Protein AF-A0A955ZD31-F1 (afdb_monomer)

Nearest PDB structures (foldseek):
  4nv2-assembly1_A  TM=5.580E-01  e=1.364E-03  Synechococcus sp. JA-2-3B'a(2-13)
  3a3t-assembly3_C  TM=6.272E-01  e=6.059E-03  Neisseria meningitidis serogroup B
  4oce-assembly1_A  TM=6.729E-01  e=1.060E-02  Proteus mirabilis HI4320
  4mcu-assembly2_B  TM=6.703E-01  e=2.133E-02  Klebsiella pneumoniae 342
  4od7-assembly2_B  TM=6.700E-01  e=3.731E-02  Proteus mirabilis HI4320

pLDDT: mean 84.42, std 13.58, range [46.53, 98.06]

Foldseek 3Di:
DDDDDPDDDDDDPDDPDDDQPQDADDPVVLVLLLVLLVLQLVLLVLLVVQVVDPHRDPDDCPAQSVVLCQFPCQQDVHHGNSVVLNVLSVLLNVLSPDTDPVSLVSLQVSLLVLQLLLLQSVLQCVLVVGDDPSSPSSSVSSNVSNVVSVVSVPVRDDDPVCVVVVVVSVVSSCCSNPVSNVVRVVPSDPPPDPVVVVVVVVVADPQAAEDEAEDFLQDPVRLVVVVVCVVVVVVCVPSYHYHYQQAHDPVQDLSLLLQLLLLLCVVVVQNVQLSVLSSPDHSVLSHNVSSLVSCVVSPHDSVSSVVSSPDVVSVVSHD

Radius of gyration: 31.6 Å; Cα contacts (8 Å, |Δi|>4): 362; chains: 1; bounding box: 57×74×101 Å

Secondary structure (DSSP, 8-state):
-------PPPPPPPPPPP-----PPPHHHHHHHHHHHHHHHHHHHHHHHHHHSSS-SSS-TTSHHHHHHTSGGGSGGGS-HHHHHHHHHHHHHHHHHS-SHHHHHHHHHHHHHHHHHHHHHHHHHHHTT---HHHHHHHHHHHHHHHHHHHHHHHHS-HHHHHHHHHHHHHHHHHHHHHHHHHHHH--------HHHHHHHHTSPTT-EEEEEEE-SS-HHHHHHHHHHHHHHHHTTT-EEEEEEE---TT-SSHHHHHHHHHHHHHTT-HHHHHHHHHHS-GGG-SHHHHHHHHHHTT--HHHHHHHHH-HHHHTT--

Solvent-accessible surface area (backbone atoms only — not comparable to full-atom values): 17650 Å² total; per-residue (Å²): 141,80,84,81,84,85,74,80,76,81,79,77,80,78,74,78,76,82,82,70,76,80,82,73,72,55,69,71,59,46,53,50,49,52,52,33,33,50,50,23,37,53,31,21,48,56,49,40,51,37,69,74,39,97,61,62,81,83,53,51,86,85,36,31,47,44,58,51,59,57,34,67,71,30,40,56,95,77,40,57,39,34,58,58,50,32,52,51,33,52,54,45,44,56,30,70,73,46,87,51,73,72,31,49,51,48,28,33,56,55,19,47,55,42,18,32,50,20,45,9,53,50,35,33,29,60,75,68,76,35,67,28,72,46,58,52,48,30,23,52,30,33,33,52,50,16,53,51,29,43,57,54,45,58,74,71,46,67,72,84,84,49,55,76,53,55,63,53,48,51,54,50,45,52,47,31,26,48,50,48,22,53,49,48,72,74,41,64,61,78,78,75,69,54,64,77,56,45,59,47,59,75,67,40,53,90,92,45,46,67,47,78,41,80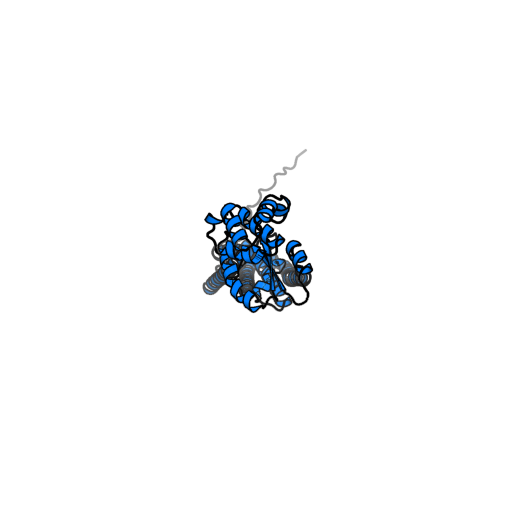,38,29,67,58,40,67,67,47,40,53,49,50,64,64,42,49,68,58,55,65,73,44,78,75,38,58,46,79,46,78,40,37,41,48,49,91,89,42,93,31,19,57,44,43,40,38,46,35,53,41,26,47,78,69,77,37,28,68,57,31,44,52,46,48,57,70,47,61,58,90,51,27,41,67,67,40,35,52,49,40,37,44,76,60,68,48,58,66,67,64,47,59,50,41,64,70,36,68,74,50,54,72,67,50,98

Mean predicted aligned error: 13.71 Å

Structure (mmCIF, N/CA/C/O backbone):
data_AF-A0A955ZD31-F1
#
_entry.id   AF-A0A955ZD31-F1
#
loop_
_atom_site.group_PDB
_atom_site.id
_atom_site.type_symbol
_atom_site.label_atom_id
_atom_site.label_alt_id
_atom_site.label_comp_id
_atom_site.label_asym_id
_atom_site.label_entity_id
_atom_site.label_seq_id
_atom_site.pdbx_PDB_ins_code
_atom_site.Cartn_x
_atom_site.Cartn_y
_atom_site.Cartn_z
_atom_site.occupancy
_atom_site.B_iso_or_equiv
_atom_site.auth_seq_id
_atom_site.auth_comp_id
_atom_site.auth_asym_id
_atom_site.auth_atom_id
_atom_site.pdbx_PDB_model_num
ATOM 1 N N . MET A 1 1 ? 4.273 58.863 -68.643 1.00 47.31 1 MET A N 1
ATOM 2 C CA . MET A 1 1 ? 3.691 57.943 -67.647 1.00 47.31 1 MET A CA 1
ATOM 3 C C . MET A 1 1 ? 3.673 56.558 -68.261 1.00 47.31 1 MET A C 1
ATOM 5 O O . MET A 1 1 ? 2.810 56.273 -69.075 1.00 47.31 1 MET A O 1
ATOM 9 N N . THR A 1 2 ? 4.668 55.746 -67.935 1.00 46.53 2 THR A N 1
ATOM 10 C CA . THR A 1 2 ? 4.707 54.314 -68.245 1.00 46.53 2 THR A CA 1
ATOM 11 C C . THR A 1 2 ? 4.890 53.627 -66.902 1.00 46.53 2 THR A C 1
ATOM 13 O O . THR A 1 2 ? 5.916 53.820 -66.253 1.00 46.53 2 THR A O 1
ATOM 16 N N . VAL A 1 3 ? 3.842 52.957 -66.434 1.00 52.66 3 VAL A N 1
ATOM 17 C CA . VAL A 1 3 ? 3.860 52.178 -65.191 1.00 52.66 3 VAL A CA 1
ATOM 18 C C . VAL A 1 3 ? 4.708 50.924 -65.449 1.00 52.66 3 VAL A C 1
ATOM 20 O O . VAL A 1 3 ? 4.462 50.273 -66.465 1.00 52.66 3 VAL A O 1
ATOM 23 N N . PRO A 1 4 ? 5.715 50.594 -64.618 1.00 57.59 4 PRO A N 1
ATOM 24 C CA . PRO A 1 4 ? 6.417 49.318 -64.716 1.00 57.59 4 PRO A CA 1
ATOM 25 C C . PRO A 1 4 ? 5.484 48.178 -64.292 1.00 57.59 4 PRO A C 1
ATOM 27 O O . PRO A 1 4 ? 4.758 48.301 -63.308 1.00 57.59 4 PRO A O 1
ATOM 30 N N . ASP A 1 5 ? 5.497 47.093 -65.058 1.00 61.94 5 ASP A N 1
ATOM 31 C CA . ASP A 1 5 ? 4.750 45.865 -64.791 1.00 61.94 5 ASP A CA 1
ATOM 32 C C . ASP A 1 5 ? 5.498 45.036 -63.732 1.00 61.94 5 ASP A C 1
ATOM 34 O O . ASP A 1 5 ? 6.503 44.393 -64.031 1.00 61.94 5 ASP A O 1
ATOM 38 N N . ASP A 1 6 ? 5.039 45.111 -62.480 1.00 59.38 6 ASP A N 1
ATOM 39 C CA . ASP A 1 6 ? 5.502 44.281 -61.361 1.00 59.38 6 ASP A CA 1
ATOM 40 C C . ASP A 1 6 ? 4.677 42.986 -61.292 1.00 59.38 6 ASP A C 1
ATOM 42 O O . ASP A 1 6 ? 3.891 42.761 -60.366 1.00 59.38 6 ASP A O 1
ATOM 46 N N . THR A 1 7 ? 4.840 42.104 -62.278 1.00 68.06 7 THR A N 1
ATOM 47 C CA . THR A 1 7 ? 4.363 40.723 -62.146 1.00 68.06 7 THR A CA 1
ATOM 48 C C . THR A 1 7 ? 5.447 39.869 -61.464 1.00 68.06 7 THR A C 1
ATOM 50 O O . THR A 1 7 ? 6.523 39.684 -62.037 1.00 68.06 7 THR A O 1
ATOM 53 N N . PRO A 1 8 ? 5.223 39.326 -60.247 1.00 63.31 8 PRO A N 1
ATOM 54 C CA . PRO A 1 8 ? 6.196 38.451 -59.600 1.00 63.31 8 PRO A CA 1
ATOM 55 C C . PRO A 1 8 ? 6.329 37.137 -60.379 1.00 63.31 8 PRO A C 1
ATOM 57 O O . PRO A 1 8 ? 5.333 36.529 -60.779 1.00 63.31 8 PRO A O 1
ATOM 60 N N . ALA A 1 9 ? 7.573 36.701 -60.587 1.00 67.00 9 ALA A N 1
ATOM 61 C CA . ALA A 1 9 ? 7.886 35.430 -61.230 1.00 67.00 9 ALA A CA 1
ATOM 62 C C . ALA A 1 9 ? 7.201 34.256 -60.494 1.00 67.00 9 ALA A C 1
ATOM 64 O O . ALA A 1 9 ? 7.102 34.284 -59.262 1.00 67.00 9 ALA A O 1
ATOM 65 N N . PRO A 1 10 ? 6.727 33.221 -61.214 1.00 61.38 10 PRO A N 1
ATOM 66 C CA . PRO A 1 10 ? 6.100 32.064 -60.587 1.00 61.38 10 PRO A CA 1
ATOM 67 C C . PRO A 1 10 ? 7.095 31.372 -59.649 1.00 61.38 10 PRO A C 1
ATOM 69 O O . PRO A 1 10 ? 8.235 31.111 -60.031 1.00 61.38 10 PRO A O 1
ATOM 72 N N . ALA A 1 11 ? 6.657 31.092 -58.419 1.00 64.12 11 ALA A N 1
ATOM 73 C CA . ALA A 1 11 ? 7.451 30.375 -57.430 1.00 64.12 11 ALA A CA 1
ATOM 74 C C . ALA A 1 11 ? 7.891 29.015 -57.995 1.00 64.12 11 ALA A C 1
ATOM 76 O O . ALA A 1 11 ? 7.058 28.233 -58.462 1.00 64.12 11 ALA A O 1
ATOM 77 N N . GLU A 1 12 ? 9.197 28.746 -57.960 1.00 61.88 12 GLU A N 1
ATOM 78 C CA . GLU A 1 12 ? 9.737 27.432 -58.302 1.00 61.88 12 GLU A CA 1
ATOM 79 C C . GLU A 1 12 ? 9.093 26.363 -57.401 1.00 61.88 12 GLU A C 1
ATOM 81 O O . GLU A 1 12 ? 8.896 26.607 -56.206 1.00 61.88 12 GLU A O 1
ATOM 86 N N . PRO A 1 13 ? 8.736 25.183 -57.939 1.00 60.41 13 PRO A N 1
ATOM 87 C CA . PRO A 1 13 ? 8.173 24.115 -57.127 1.00 60.41 13 PRO A CA 1
ATOM 88 C C . PRO A 1 13 ? 9.183 23.711 -56.047 1.00 60.41 13 PRO A C 1
ATOM 90 O O . PRO A 1 13 ? 10.312 23.337 -56.365 1.00 60.41 13 PRO A O 1
ATOM 93 N N . GLU A 1 14 ? 8.770 23.788 -54.775 1.00 62.91 14 GLU A N 1
ATOM 94 C CA . GLU A 1 14 ? 9.564 23.320 -53.635 1.00 62.91 14 GLU A CA 1
ATOM 95 C C . GLU A 1 14 ? 10.096 21.913 -53.931 1.00 62.91 14 GLU A C 1
ATOM 97 O O . GLU A 1 14 ? 9.329 20.969 -54.147 1.00 62.91 14 GLU A O 1
ATOM 102 N N . ALA A 1 15 ? 11.424 21.777 -53.960 1.00 61.34 15 ALA A N 1
ATOM 103 C CA . ALA A 1 15 ? 12.068 20.489 -54.141 1.00 61.34 15 ALA A CA 1
ATOM 104 C C . ALA A 1 15 ? 11.543 19.513 -53.070 1.00 61.34 15 ALA A C 1
ATOM 106 O O . ALA A 1 15 ? 11.539 19.858 -51.882 1.00 61.34 15 ALA A O 1
ATOM 107 N N . PRO A 1 16 ? 11.090 18.302 -53.446 1.00 59.06 16 PRO A N 1
ATOM 108 C CA . PRO A 1 16 ? 10.572 17.349 -52.479 1.00 59.06 16 PRO A CA 1
ATOM 109 C C . PRO A 1 16 ? 11.646 17.059 -51.429 1.00 59.06 16 PRO A C 1
ATOM 111 O O . PRO A 1 16 ? 12.786 16.731 -51.763 1.00 59.06 16 PRO A O 1
ATOM 114 N N . LEU A 1 17 ? 11.269 17.203 -50.153 1.00 62.62 17 LEU A N 1
ATOM 115 C CA . LEU A 1 17 ? 12.151 16.953 -49.014 1.00 62.62 17 LEU A CA 1
ATOM 116 C C . LEU A 1 17 ? 12.871 15.603 -49.189 1.00 62.62 17 LEU A C 1
ATOM 118 O O . LEU A 1 17 ? 12.208 14.610 -49.512 1.00 62.62 17 LEU A O 1
ATOM 122 N N . PRO A 1 18 ? 14.196 15.535 -48.954 1.00 51.09 18 PRO A N 1
ATOM 123 C CA . PRO A 1 18 ? 14.974 14.325 -49.189 1.00 51.09 18 PRO A CA 1
ATOM 124 C C . PRO A 1 18 ? 14.376 13.138 -48.424 1.00 51.09 18 PRO A C 1
ATOM 126 O O . PRO A 1 18 ? 14.119 13.202 -47.217 1.00 51.09 18 PRO A O 1
ATOM 129 N N . THR A 1 19 ? 14.124 12.043 -49.143 1.00 54.06 19 THR A N 1
ATOM 130 C CA . THR A 1 19 ? 13.581 10.804 -48.583 1.00 54.06 19 THR A CA 1
ATOM 131 C C . THR A 1 19 ? 14.694 10.056 -47.855 1.00 54.06 19 THR A C 1
ATOM 133 O O . THR A 1 19 ? 15.466 9.297 -48.431 1.00 54.06 19 THR A O 1
ATOM 136 N N . ILE A 1 20 ? 14.797 10.297 -46.550 1.00 53.28 20 ILE A N 1
ATOM 137 C CA . ILE A 1 20 ? 15.709 9.565 -45.667 1.00 53.28 20 ILE A CA 1
ATOM 138 C C . ILE A 1 20 ? 15.258 8.094 -45.669 1.00 53.28 20 ILE A C 1
ATOM 140 O O . ILE A 1 20 ? 14.093 7.833 -45.342 1.00 53.28 20 ILE A O 1
ATOM 144 N N . PRO A 1 21 ? 16.120 7.123 -46.030 1.00 53.66 21 PRO A N 1
ATOM 145 C CA . PRO A 1 21 ? 15.741 5.718 -46.008 1.00 53.66 21 PRO A CA 1
ATOM 146 C C . PRO A 1 21 ? 15.283 5.358 -44.596 1.00 53.66 21 PRO A C 1
ATOM 148 O O . PRO A 1 21 ? 15.925 5.729 -43.610 1.00 53.66 21 PRO A O 1
ATOM 151 N N . ALA A 1 22 ? 14.153 4.658 -44.483 1.00 55.47 22 ALA A N 1
ATOM 152 C CA . ALA A 1 22 ? 13.656 4.187 -43.201 1.00 55.47 22 ALA A CA 1
ATOM 153 C C . ALA A 1 22 ? 14.704 3.236 -42.615 1.00 55.47 22 ALA A C 1
ATOM 155 O O . ALA A 1 22 ? 14.730 2.062 -42.967 1.00 55.47 22 ALA A O 1
ATOM 156 N N . ALA A 1 23 ? 15.605 3.747 -41.770 1.00 60.09 23 ALA A N 1
ATOM 157 C CA . ALA A 1 23 ? 16.638 2.942 -41.139 1.00 60.09 23 ALA A CA 1
ATOM 158 C C . ALA A 1 23 ? 15.939 1.757 -40.468 1.00 60.09 23 ALA A C 1
ATOM 160 O O . ALA A 1 23 ? 15.139 1.947 -39.556 1.00 60.09 23 ALA A O 1
ATOM 161 N N . THR A 1 24 ? 16.131 0.536 -40.944 1.00 72.19 24 THR A N 1
ATOM 162 C CA . THR A 1 24 ? 15.562 -0.660 -40.321 1.00 72.19 24 THR A CA 1
ATOM 163 C C . THR A 1 24 ? 16.540 -1.157 -39.265 1.00 72.19 24 THR A C 1
ATOM 165 O O . THR A 1 24 ? 17.751 -0.955 -39.361 1.00 72.19 24 THR A O 1
ATOM 168 N N . TRP A 1 25 ? 16.022 -1.720 -38.178 1.00 78.38 25 TRP A N 1
ATOM 169 C CA . TRP A 1 25 ? 16.884 -2.358 -37.189 1.00 78.38 25 TRP A CA 1
ATOM 170 C C . TRP A 1 25 ? 17.469 -3.636 -37.781 1.00 78.38 25 TRP A C 1
ATOM 172 O O . TRP A 1 25 ? 16.777 -4.357 -38.500 1.00 78.38 25 TRP A O 1
ATOM 182 N N . SER A 1 26 ? 18.716 -3.957 -37.437 1.00 87.31 26 SER A N 1
ATOM 183 C CA . SER A 1 26 ? 19.180 -5.326 -37.631 1.00 87.31 26 SER A CA 1
ATOM 184 C C . SER A 1 26 ? 18.352 -6.254 -36.740 1.00 87.31 26 SER A C 1
ATOM 186 O O . SER A 1 26 ? 17.967 -5.877 -35.630 1.00 87.31 26 SER A O 1
ATOM 188 N N . VAL A 1 27 ? 18.091 -7.473 -37.212 1.00 88.25 27 VAL A N 1
ATOM 189 C CA . VAL A 1 27 ? 17.343 -8.499 -36.466 1.00 88.25 27 VAL A CA 1
ATOM 190 C C . VAL A 1 27 ? 17.787 -8.625 -34.996 1.00 88.25 27 VAL A C 1
ATOM 192 O O . VAL A 1 27 ? 16.914 -8.574 -34.131 1.00 88.25 27 VAL A O 1
ATOM 195 N N . PRO A 1 28 ? 19.092 -8.704 -34.650 1.00 91.44 28 PRO A N 1
ATOM 196 C CA . PRO A 1 28 ? 19.495 -8.815 -33.245 1.00 91.44 28 PRO A CA 1
ATOM 197 C C . PRO A 1 28 ? 19.121 -7.588 -32.403 1.00 91.44 28 PRO A C 1
ATOM 199 O O . PRO A 1 28 ? 18.674 -7.738 -31.270 1.00 91.44 28 PRO A O 1
ATOM 202 N N . VAL A 1 29 ? 19.251 -6.373 -32.945 1.00 90.12 29 VAL A N 1
ATOM 203 C CA . VAL A 1 29 ? 18.893 -5.146 -32.213 1.00 90.12 29 VAL A CA 1
ATOM 204 C C . VAL A 1 29 ? 17.378 -5.018 -32.079 1.00 90.12 29 VAL A C 1
ATOM 206 O O . VAL A 1 29 ? 16.881 -4.581 -31.043 1.00 90.12 29 VAL A O 1
ATOM 209 N N . PHE A 1 30 ? 16.638 -5.448 -33.101 1.00 90.62 30 PHE A N 1
ATOM 210 C CA . PHE A 1 30 ? 15.185 -5.494 -33.058 1.00 90.62 30 PHE A CA 1
ATOM 211 C C . PHE A 1 30 ? 14.685 -6.406 -31.929 1.00 90.62 30 PHE A C 1
ATOM 213 O O . PHE A 1 30 ? 13.882 -5.964 -31.107 1.00 90.62 30 PHE A O 1
ATOM 220 N N . LEU A 1 31 ? 15.209 -7.636 -31.854 1.00 93.69 31 LEU A N 1
ATOM 221 C CA . LEU A 1 31 ? 14.861 -8.612 -30.818 1.00 93.69 31 LEU A CA 1
ATOM 222 C C . LEU A 1 31 ? 15.262 -8.141 -29.417 1.00 93.69 31 LEU A C 1
ATOM 224 O O . LEU A 1 31 ? 14.474 -8.276 -28.484 1.00 93.69 31 LEU A O 1
ATOM 228 N N . LEU A 1 32 ? 16.449 -7.542 -29.272 1.00 94.81 32 LEU A N 1
ATOM 229 C CA . LEU A 1 32 ? 16.885 -6.955 -28.005 1.00 94.81 32 LEU A CA 1
ATOM 230 C C . LEU A 1 32 ? 15.915 -5.867 -27.530 1.00 94.81 32 LEU A C 1
ATOM 232 O O . LEU A 1 32 ? 15.509 -5.869 -26.372 1.00 94.81 32 LEU A O 1
ATOM 236 N N . GLY A 1 33 ? 15.510 -4.957 -28.419 1.00 93.50 33 GLY A N 1
ATOM 237 C CA . GLY A 1 33 ? 14.555 -3.909 -28.067 1.00 93.50 33 GLY A CA 1
ATOM 238 C C . GLY A 1 33 ? 13.199 -4.464 -27.634 1.00 93.50 33 GLY A C 1
ATOM 239 O O . GLY A 1 33 ? 12.654 -4.017 -26.627 1.00 93.50 33 GLY A O 1
ATOM 240 N N . LEU A 1 34 ? 12.688 -5.490 -28.324 1.00 94.81 34 LEU A N 1
ATOM 241 C CA . LEU A 1 34 ? 11.455 -6.171 -27.921 1.00 94.81 34 LEU A CA 1
ATOM 242 C C . LEU A 1 34 ? 11.592 -6.800 -26.526 1.00 94.81 34 LEU A C 1
ATOM 244 O O . LEU A 1 34 ? 10.706 -6.634 -25.690 1.00 94.81 34 LEU A O 1
ATOM 248 N N . ALA A 1 35 ? 12.712 -7.474 -26.255 1.00 97.00 35 ALA A N 1
ATOM 249 C CA . ALA A 1 35 ? 12.974 -8.090 -24.958 1.00 97.00 35 ALA A CA 1
ATOM 250 C C . ALA A 1 35 ? 13.027 -7.053 -23.822 1.00 97.00 35 ALA A C 1
ATOM 252 O O . ALA A 1 35 ? 12.434 -7.273 -22.768 1.00 97.00 35 ALA A O 1
ATOM 253 N N . LEU A 1 36 ? 13.671 -5.902 -24.045 1.00 96.69 36 LEU A N 1
ATOM 254 C CA . LEU A 1 36 ? 13.744 -4.809 -23.067 1.00 96.69 36 LEU A CA 1
ATOM 255 C C . LEU A 1 36 ? 12.377 -4.163 -22.811 1.00 96.69 36 LEU A C 1
ATOM 257 O O . LEU A 1 36 ? 12.040 -3.872 -21.664 1.00 96.69 36 LEU A O 1
ATOM 261 N N . VAL A 1 37 ? 11.567 -3.970 -23.857 1.00 96.62 37 VAL A N 1
ATOM 262 C CA . VAL A 1 37 ? 10.189 -3.475 -23.707 1.00 96.62 37 VAL A CA 1
ATOM 263 C C . VAL A 1 37 ? 9.358 -4.455 -22.881 1.00 96.62 37 VAL A C 1
ATOM 265 O O . VAL A 1 37 ? 8.677 -4.038 -21.947 1.00 96.62 37 VAL A O 1
ATOM 268 N N . LEU A 1 38 ? 9.439 -5.756 -23.177 1.00 97.31 38 LEU A N 1
ATOM 269 C CA . LEU A 1 38 ? 8.723 -6.785 -22.422 1.00 97.31 38 LEU A CA 1
ATOM 270 C C . LEU A 1 38 ? 9.176 -6.840 -20.959 1.00 97.31 38 LEU A C 1
ATOM 272 O O . LEU A 1 38 ? 8.328 -6.869 -20.071 1.00 97.31 38 LEU A O 1
ATOM 276 N N . ALA A 1 39 ? 10.483 -6.791 -20.695 1.00 97.50 39 ALA A N 1
ATOM 277 C CA . ALA A 1 39 ? 11.019 -6.754 -19.336 1.00 97.50 39 ALA A CA 1
ATOM 278 C C . ALA A 1 39 ? 10.490 -5.541 -18.552 1.00 97.50 39 ALA A C 1
ATOM 280 O O . ALA A 1 39 ? 10.026 -5.691 -17.420 1.00 97.50 39 ALA A O 1
ATOM 281 N N . GLY A 1 40 ? 10.486 -4.359 -19.178 1.00 96.44 40 GLY A N 1
ATOM 282 C CA . GLY A 1 40 ? 9.938 -3.135 -18.598 1.00 96.44 40 GLY A CA 1
ATOM 283 C C . GLY A 1 40 ? 8.438 -3.220 -18.304 1.00 96.44 40 GLY A C 1
ATOM 284 O O . GLY A 1 40 ? 8.001 -2.840 -17.220 1.00 96.44 40 GLY A O 1
ATOM 285 N N . LEU A 1 41 ? 7.644 -3.771 -19.228 1.00 97.25 41 LEU A N 1
ATOM 286 C CA . LEU A 1 41 ? 6.200 -3.948 -19.042 1.00 97.25 41 LEU A CA 1
ATOM 287 C C . LEU A 1 41 ? 5.872 -4.955 -17.940 1.00 97.25 41 LEU A C 1
ATOM 289 O O . LEU A 1 41 ? 4.983 -4.694 -17.131 1.00 97.25 41 LEU A O 1
ATOM 293 N N . VAL A 1 42 ? 6.583 -6.083 -17.884 1.00 97.31 42 VAL A N 1
ATOM 294 C CA . VAL A 1 42 ? 6.378 -7.106 -16.850 1.00 97.31 42 VAL A CA 1
ATOM 295 C C . VAL A 1 42 ? 6.736 -6.544 -15.478 1.00 97.31 42 VAL A C 1
ATOM 297 O O . VAL A 1 42 ? 5.895 -6.556 -14.582 1.00 97.31 42 VAL A O 1
ATOM 300 N N . ALA A 1 43 ? 7.935 -5.974 -15.324 1.00 96.06 43 ALA A N 1
ATOM 301 C CA . ALA A 1 43 ? 8.365 -5.383 -14.059 1.00 96.06 43 ALA A CA 1
ATOM 302 C C . ALA A 1 43 ? 7.455 -4.216 -13.631 1.00 96.06 43 ALA A C 1
ATOM 304 O O . ALA A 1 43 ? 7.049 -4.142 -12.471 1.00 96.06 43 ALA A O 1
ATOM 305 N N . GLY A 1 44 ? 7.059 -3.350 -14.571 1.00 95.50 44 GLY A N 1
ATOM 306 C CA . GLY A 1 44 ? 6.109 -2.265 -14.325 1.00 95.50 44 GLY A CA 1
ATOM 307 C C . GLY A 1 44 ? 4.733 -2.770 -13.883 1.00 95.50 44 GLY A C 1
ATOM 308 O O . GLY A 1 44 ? 4.156 -2.230 -12.942 1.00 95.50 44 GLY A O 1
ATOM 309 N N . SER A 1 45 ? 4.228 -3.841 -14.499 1.00 96.12 45 SER A N 1
ATOM 310 C CA . SER A 1 45 ? 2.941 -4.448 -14.131 1.00 96.12 45 SER A CA 1
ATOM 311 C C . SER A 1 45 ? 2.986 -5.090 -12.744 1.00 96.12 45 SER A C 1
ATOM 313 O O . SER A 1 45 ? 2.066 -4.896 -11.953 1.00 96.12 45 SER A O 1
ATOM 315 N N . MET A 1 46 ? 4.068 -5.803 -12.413 1.00 94.69 46 MET A N 1
ATOM 316 C CA . MET A 1 46 ? 4.277 -6.379 -11.077 1.00 94.69 46 MET A CA 1
ATOM 317 C C . MET A 1 46 ? 4.325 -5.288 -10.003 1.00 94.69 46 MET A C 1
ATOM 319 O O . MET A 1 46 ? 3.660 -5.402 -8.973 1.00 94.69 46 MET A O 1
ATOM 323 N N . LEU A 1 47 ? 5.041 -4.189 -10.270 1.00 93.31 47 LEU A N 1
ATOM 324 C CA . LEU A 1 47 ? 5.046 -3.025 -9.389 1.00 93.31 47 LEU A CA 1
ATOM 325 C C . LEU A 1 47 ? 3.644 -2.431 -9.247 1.00 93.31 47 LEU A C 1
ATOM 327 O O . LEU A 1 47 ? 3.218 -2.167 -8.128 1.00 93.31 47 LEU A O 1
ATOM 331 N N . LEU A 1 48 ? 2.903 -2.250 -10.343 1.00 94.19 48 LEU A N 1
ATOM 332 C CA . LEU A 1 48 ? 1.553 -1.691 -10.293 1.00 94.19 48 LEU A CA 1
ATOM 333 C C . LEU A 1 48 ? 0.610 -2.536 -9.425 1.00 94.19 48 LEU A C 1
ATOM 335 O O . LEU A 1 48 ? -0.126 -1.977 -8.613 1.00 94.19 48 LEU A O 1
ATOM 339 N N . ILE A 1 49 ? 0.672 -3.867 -9.542 1.00 91.75 49 ILE A N 1
ATOM 340 C CA . ILE A 1 49 ? -0.086 -4.784 -8.679 1.00 91.75 49 ILE A CA 1
ATOM 341 C C . ILE A 1 49 ? 0.245 -4.508 -7.213 1.00 91.75 49 ILE A C 1
ATOM 343 O O . ILE A 1 49 ? -0.660 -4.271 -6.416 1.00 91.75 49 ILE A O 1
ATOM 347 N N . ASP A 1 50 ? 1.527 -4.450 -6.859 1.00 89.00 50 ASP A N 1
ATOM 348 C CA . ASP A 1 50 ? 1.926 -4.198 -5.477 1.00 89.00 50 ASP A CA 1
ATOM 349 C C . ASP A 1 50 ? 1.584 -2.774 -4.990 1.00 89.00 50 ASP A C 1
ATOM 351 O O . ASP A 1 50 ? 1.565 -2.541 -3.784 1.00 89.00 50 ASP A O 1
ATOM 355 N N . TYR A 1 51 ? 1.391 -1.795 -5.879 1.00 86.50 51 TYR A N 1
ATOM 356 C CA . TYR A 1 51 ? 0.954 -0.436 -5.518 1.00 86.50 51 TYR A CA 1
ATOM 357 C C . TYR A 1 51 ? -0.550 -0.360 -5.231 1.00 86.50 51 TYR A C 1
ATOM 359 O O . TYR A 1 51 ? -0.970 0.435 -4.397 1.00 86.50 51 TYR A O 1
ATOM 367 N N . ILE A 1 52 ? -1.356 -1.165 -5.923 1.00 87.94 52 ILE A N 1
ATOM 368 C CA . ILE A 1 52 ? -2.820 -1.163 -5.782 1.00 87.94 52 ILE A CA 1
ATOM 369 C C . ILE A 1 52 ? -3.267 -2.110 -4.661 1.00 87.94 52 ILE A C 1
ATOM 371 O O . ILE A 1 52 ? -4.329 -1.928 -4.065 1.00 87.94 52 ILE A O 1
ATOM 375 N N . ARG A 1 53 ? -2.477 -3.147 -4.367 1.00 80.12 53 ARG A N 1
ATOM 376 C CA . ARG A 1 53 ? -2.818 -4.150 -3.357 1.00 80.12 53 ARG A CA 1
ATOM 377 C C . ARG A 1 53 ? -2.427 -3.683 -1.946 1.00 80.12 53 ARG A C 1
ATOM 379 O O . ARG A 1 53 ? -1.343 -3.136 -1.766 1.00 80.12 53 ARG A O 1
ATOM 386 N N . PRO A 1 54 ? -3.261 -3.964 -0.926 1.00 68.62 54 PRO A N 1
ATOM 387 C CA . PRO A 1 54 ? -2.975 -3.593 0.464 1.00 68.62 54 PRO A CA 1
ATOM 388 C C . PRO A 1 54 ? -1.813 -4.386 1.085 1.00 68.62 54 PRO A C 1
ATOM 390 O O . PRO A 1 54 ? -1.185 -3.912 2.025 1.00 68.62 54 PRO A O 1
ATOM 393 N N . ALA A 1 55 ? -1.502 -5.569 0.547 1.00 71.94 55 ALA A N 1
ATOM 394 C CA . ALA A 1 55 ? -0.339 -6.368 0.922 1.00 71.94 55 ALA A CA 1
ATOM 395 C C . ALA A 1 55 ? 0.546 -6.611 -0.313 1.00 71.94 55 ALA A C 1
ATOM 397 O O . ALA A 1 55 ? 0.001 -6.871 -1.394 1.00 71.94 55 ALA A O 1
ATOM 398 N N . PRO A 1 56 ? 1.883 -6.530 -0.181 1.00 78.19 56 PRO A N 1
ATOM 399 C CA . PRO A 1 56 ? 2.784 -6.759 -1.300 1.00 78.19 56 PRO A CA 1
ATOM 400 C C . PRO A 1 56 ? 2.809 -8.246 -1.679 1.00 78.19 56 PRO A C 1
ATOM 402 O O . PRO A 1 56 ? 2.816 -9.118 -0.812 1.00 78.19 56 PRO A O 1
ATOM 405 N N . VAL A 1 57 ? 2.806 -8.527 -2.981 1.00 84.88 57 VAL A N 1
ATOM 406 C CA . VAL A 1 57 ? 2.824 -9.882 -3.552 1.00 84.88 57 VAL A CA 1
ATOM 407 C C . VAL A 1 57 ? 4.217 -10.223 -4.074 1.00 84.88 57 VAL A C 1
ATOM 409 O O . VAL A 1 57 ? 4.690 -11.338 -3.870 1.00 84.88 57 VAL A O 1
ATOM 412 N N . PHE A 1 58 ? 4.879 -9.272 -4.740 1.00 86.12 58 PHE A N 1
ATOM 413 C CA . PHE A 1 58 ? 6.186 -9.487 -5.371 1.00 86.12 58 PHE A CA 1
ATOM 414 C C . PHE A 1 58 ? 7.337 -8.808 -4.625 1.00 86.12 58 PHE A C 1
ATOM 416 O O . PHE A 1 58 ? 8.467 -9.294 -4.647 1.00 86.12 58 PHE A O 1
ATOM 423 N N . CYS A 1 59 ? 7.072 -7.674 -3.982 1.00 82.94 59 CYS A N 1
ATOM 424 C CA . CYS A 1 59 ? 8.060 -6.920 -3.223 1.00 82.94 59 CYS A CA 1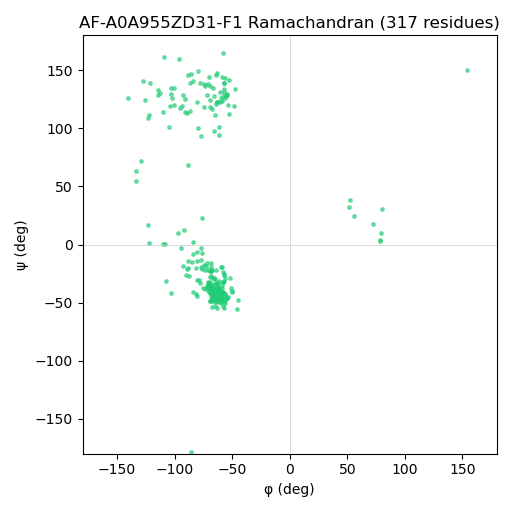
ATOM 425 C C . CYS A 1 59 ? 8.171 -7.423 -1.777 1.00 82.94 59 CYS A C 1
ATOM 427 O O . CYS A 1 59 ? 7.166 -7.614 -1.101 1.00 82.94 59 CYS A O 1
ATOM 429 N N . ASP A 1 60 ? 9.393 -7.519 -1.255 1.00 77.00 60 ASP A N 1
ATOM 430 C CA . ASP A 1 60 ? 9.620 -7.733 0.178 1.00 77.00 60 ASP A CA 1
ATOM 431 C C . ASP A 1 60 ? 9.139 -6.503 0.995 1.00 77.00 60 ASP A C 1
ATOM 433 O O . ASP A 1 60 ? 9.564 -5.379 0.685 1.00 77.00 60 ASP A O 1
ATOM 437 N N . PRO A 1 61 ? 8.285 -6.677 2.031 1.00 64.62 61 PRO A N 1
ATOM 438 C CA . PRO A 1 61 ? 7.831 -5.608 2.930 1.00 64.62 61 PRO A CA 1
ATOM 439 C C . PRO A 1 61 ? 8.946 -4.762 3.564 1.00 64.62 61 PRO A C 1
ATOM 441 O O . PRO A 1 61 ? 8.721 -3.585 3.866 1.00 64.62 61 PRO A O 1
ATOM 444 N N . HIS A 1 62 ? 10.136 -5.336 3.758 1.00 70.12 62 HIS A N 1
ATOM 445 C CA . HIS A 1 62 ? 11.305 -4.652 4.325 1.00 70.12 62 HIS A CA 1
ATOM 446 C C . HIS A 1 62 ? 12.408 -4.378 3.292 1.00 70.12 62 HIS A C 1
ATOM 448 O O . HIS A 1 62 ? 13.441 -3.798 3.628 1.00 70.12 62 HIS A O 1
ATOM 454 N N . GLY A 1 63 ? 12.187 -4.762 2.033 1.00 76.75 63 GLY A N 1
ATOM 455 C CA . GLY A 1 63 ? 13.156 -4.628 0.954 1.00 76.75 63 GLY A CA 1
ATOM 456 C C . GLY A 1 63 ? 13.128 -3.268 0.257 1.00 76.75 63 GLY A C 1
ATOM 457 O O . GLY A 1 63 ? 12.343 -2.364 0.564 1.00 76.75 63 GLY A O 1
ATOM 458 N N . GLY A 1 64 ? 13.981 -3.123 -0.758 1.00 79.38 64 GLY A N 1
ATOM 459 C CA . GLY A 1 64 ? 14.192 -1.824 -1.388 1.00 79.38 64 GLY A CA 1
ATOM 460 C C . GLY A 1 64 ? 13.016 -1.258 -2.179 1.00 79.38 64 GLY A C 1
ATOM 461 O O . GLY A 1 64 ? 12.888 -0.042 -2.309 1.00 79.38 64 GLY A O 1
ATOM 462 N N . CYS A 1 65 ? 12.096 -2.107 -2.630 1.00 82.56 65 CYS A N 1
ATOM 463 C CA . CYS A 1 65 ? 10.872 -1.649 -3.280 1.00 82.56 65 CYS A CA 1
ATOM 464 C C . CYS A 1 65 ? 9.896 -0.983 -2.296 1.00 82.56 65 CYS A C 1
ATOM 466 O O . CYS A 1 65 ? 9.239 -0.007 -2.656 1.00 82.56 65 CYS A O 1
ATOM 468 N N . ALA A 1 66 ? 9.834 -1.446 -1.041 1.00 79.38 66 ALA A N 1
ATOM 469 C CA . ALA A 1 66 ? 9.026 -0.806 -0.005 1.00 79.38 66 ALA A CA 1
ATOM 470 C C . ALA A 1 66 ? 9.603 0.558 0.402 1.00 79.38 66 ALA A C 1
ATOM 472 O O . ALA A 1 66 ? 8.845 1.500 0.623 1.00 79.38 66 ALA A O 1
ATOM 473 N N . ALA A 1 67 ? 10.933 0.690 0.444 1.00 79.19 67 ALA A N 1
ATOM 474 C CA . ALA A 1 67 ? 11.591 1.974 0.676 1.00 79.19 67 ALA A CA 1
ATOM 475 C C . ALA A 1 67 ? 11.286 2.979 -0.448 1.00 79.19 67 ALA A C 1
ATOM 477 O O . ALA A 1 67 ? 10.916 4.119 -0.174 1.00 79.19 67 ALA A O 1
ATOM 478 N N . LEU A 1 68 ? 11.355 2.548 -1.712 1.00 79.62 68 LEU A N 1
ATOM 479 C CA . LEU A 1 68 ? 11.111 3.426 -2.858 1.00 79.62 68 LEU A CA 1
ATOM 480 C C . LEU A 1 68 ? 9.644 3.882 -2.956 1.00 79.62 68 LEU A C 1
ATOM 482 O O . LEU A 1 68 ? 9.377 5.045 -3.260 1.00 79.62 68 LEU A O 1
ATOM 486 N N . LYS A 1 69 ? 8.691 3.006 -2.605 1.00 81.88 69 LYS A N 1
ATOM 487 C CA . LYS A 1 69 ? 7.258 3.338 -2.472 1.00 81.88 69 LYS A CA 1
ATOM 488 C C . LYS A 1 69 ? 6.964 4.448 -1.472 1.00 81.88 69 LYS A C 1
ATOM 490 O O . LYS A 1 69 ? 5.926 5.093 -1.563 1.00 81.88 69 LYS A O 1
ATOM 495 N N . ARG A 1 70 ? 7.862 4.656 -0.512 1.00 76.25 70 ARG A N 1
ATOM 496 C CA . ARG A 1 70 ? 7.760 5.706 0.501 1.00 76.25 70 ARG A CA 1
ATOM 497 C C . ARG A 1 70 ? 8.456 6.990 0.064 1.00 76.25 70 ARG A C 1
ATOM 499 O O . ARG A 1 70 ? 8.686 7.839 0.904 1.00 76.25 70 ARG A O 1
ATOM 506 N N . THR A 1 71 ? 8.835 7.150 -1.201 1.00 76.88 71 THR A N 1
ATOM 507 C CA . THR A 1 71 ? 9.399 8.410 -1.709 1.00 76.88 71 THR A CA 1
ATOM 508 C C . THR A 1 71 ? 8.320 9.261 -2.371 1.00 76.88 71 THR A C 1
ATOM 510 O O . THR A 1 71 ? 7.298 8.748 -2.825 1.00 76.88 71 THR A O 1
ATOM 513 N N . ILE A 1 72 ? 8.564 10.568 -2.497 1.00 76.62 72 ILE A N 1
ATOM 514 C CA . ILE A 1 72 ? 7.669 11.487 -3.224 1.00 76.62 72 ILE A CA 1
ATOM 515 C C . ILE A 1 72 ? 7.439 11.069 -4.687 1.00 76.62 72 ILE A C 1
ATOM 517 O O . ILE A 1 72 ? 6.399 11.363 -5.271 1.00 76.62 72 ILE A O 1
ATOM 521 N N . PHE A 1 73 ? 8.386 10.334 -5.271 1.00 80.00 73 PHE A N 1
ATOM 522 C CA . PHE A 1 73 ? 8.308 9.846 -6.644 1.00 80.00 73 PHE A CA 1
ATOM 523 C C . PHE A 1 73 ? 7.373 8.650 -6.813 1.00 80.00 73 PHE A C 1
ATOM 525 O O . PHE A 1 73 ? 7.122 8.251 -7.942 1.00 80.00 73 PHE A O 1
ATOM 532 N N . ALA A 1 74 ? 6.851 8.068 -5.730 1.00 84.50 74 ALA A N 1
ATOM 533 C CA . ALA A 1 74 ? 5.956 6.922 -5.815 1.00 84.50 74 ALA A CA 1
ATOM 534 C C . ALA A 1 74 ? 4.570 7.290 -6.378 1.00 84.50 74 ALA A C 1
ATOM 536 O O . ALA A 1 74 ? 3.977 6.469 -7.079 1.00 84.50 74 ALA A O 1
ATOM 537 N N . TYR A 1 75 ? 4.080 8.507 -6.109 1.00 85.75 75 TYR A N 1
ATOM 538 C CA . TYR A 1 75 ? 2.746 8.977 -6.514 1.00 85.75 75 TYR A CA 1
ATOM 539 C C . TYR A 1 75 ? 2.774 10.384 -7.136 1.00 85.75 75 TYR A C 1
ATOM 541 O O . TYR A 1 75 ? 2.193 11.323 -6.577 1.00 85.75 75 TYR A O 1
ATOM 549 N N . PRO A 1 76 ? 3.442 10.584 -8.284 1.00 80.56 76 PRO A N 1
ATOM 550 C CA . PRO A 1 76 ? 3.379 11.862 -8.983 1.00 80.56 76 PRO A CA 1
ATOM 551 C C . PRO A 1 76 ? 1.926 12.188 -9.358 1.00 80.56 76 PRO A C 1
ATOM 553 O O . PRO A 1 76 ? 1.227 11.381 -9.969 1.00 80.56 76 PRO A O 1
ATOM 556 N N . PHE A 1 77 ? 1.457 13.376 -8.961 1.00 82.50 77 PHE A N 1
ATOM 557 C CA . PHE A 1 77 ? 0.068 13.823 -9.152 1.00 82.50 77 PHE A CA 1
ATOM 558 C C . PHE A 1 77 ? -0.993 12.875 -8.551 1.00 82.50 77 PHE A C 1
ATOM 560 O O . PHE A 1 77 ? -2.131 12.852 -9.009 1.00 82.50 77 PHE A O 1
ATOM 567 N N . GLY A 1 78 ? -0.626 12.073 -7.541 1.00 81.31 78 GLY A N 1
ATOM 568 C CA . GLY A 1 78 ? -1.518 11.082 -6.926 1.00 81.31 78 GLY A CA 1
ATOM 569 C C . GLY A 1 78 ? -1.692 9.788 -7.731 1.00 81.31 78 GLY A C 1
ATOM 570 O O . GLY A 1 78 ? -2.437 8.908 -7.309 1.00 81.31 78 GLY A O 1
ATOM 571 N N . ILE A 1 79 ? -1.000 9.637 -8.864 1.00 87.38 79 ILE A N 1
ATOM 572 C CA . ILE A 1 79 ? -1.065 8.443 -9.713 1.00 87.38 79 ILE A CA 1
ATOM 573 C C . ILE A 1 79 ? 0.165 7.568 -9.433 1.00 87.38 79 ILE A C 1
ATOM 575 O O . ILE A 1 79 ? 1.276 8.100 -9.399 1.00 87.38 79 ILE A O 1
ATOM 579 N N . PRO A 1 80 ? 0.020 6.238 -9.267 1.00 90.62 80 PRO A N 1
ATOM 580 C CA . PRO A 1 80 ? 1.159 5.349 -9.062 1.00 90.62 80 PRO A CA 1
ATOM 581 C C . PRO A 1 80 ? 2.206 5.485 -10.174 1.00 90.62 80 PRO A C 1
ATOM 583 O O . PRO A 1 80 ? 1.893 5.333 -11.356 1.00 90.62 80 PRO A O 1
ATOM 586 N N . MET A 1 81 ? 3.470 5.687 -9.802 1.00 90.56 81 MET A N 1
ATOM 587 C CA . MET A 1 81 ? 4.587 5.809 -10.746 1.00 90.56 81 MET A CA 1
ATOM 588 C C . MET A 1 81 ? 4.678 4.670 -11.785 1.00 90.56 81 MET A C 1
ATOM 590 O O . MET A 1 81 ? 4.950 4.960 -12.956 1.00 90.56 81 MET A O 1
ATOM 594 N N . PRO A 1 82 ? 4.389 3.393 -11.443 1.00 94.31 82 PRO A N 1
ATOM 595 C CA . PRO A 1 82 ? 4.386 2.312 -12.429 1.00 94.31 82 PRO A CA 1
ATOM 596 C C . PRO A 1 82 ? 3.433 2.531 -13.614 1.00 94.31 82 PRO A C 1
ATOM 598 O O . PRO A 1 82 ? 3.720 2.046 -14.705 1.00 94.31 82 PRO A O 1
ATOM 601 N N . VAL A 1 83 ? 2.348 3.303 -13.456 1.00 94.50 83 VAL A N 1
ATOM 602 C CA . VAL A 1 83 ? 1.428 3.645 -14.561 1.00 94.50 83 VAL A CA 1
ATOM 603 C C . VAL A 1 83 ? 2.147 4.452 -15.643 1.00 94.50 83 VAL A C 1
ATOM 605 O O . VAL A 1 83 ? 1.984 4.177 -16.834 1.00 94.50 83 VAL A O 1
ATOM 608 N N . PHE A 1 84 ? 2.985 5.413 -15.246 1.00 91.31 84 PHE A N 1
ATOM 609 C CA . PHE A 1 84 ? 3.787 6.207 -16.179 1.00 91.31 84 PHE A CA 1
ATOM 610 C C . PHE A 1 84 ? 4.842 5.345 -16.872 1.00 91.31 84 PHE A C 1
ATOM 612 O O . PHE A 1 84 ? 5.015 5.452 -18.085 1.00 91.31 84 PHE A O 1
ATOM 619 N N . GLY A 1 85 ? 5.491 4.449 -16.121 1.00 91.69 85 GLY A N 1
ATOM 620 C CA . GLY A 1 85 ? 6.446 3.482 -16.665 1.00 91.69 85 GLY A CA 1
ATOM 621 C C . GLY A 1 85 ? 5.815 2.589 -17.734 1.00 91.69 85 GLY A C 1
ATOM 622 O O . GLY A 1 85 ? 6.303 2.542 -18.861 1.00 91.69 85 GLY A O 1
ATOM 623 N N . ILE A 1 86 ? 4.687 1.941 -17.420 1.00 95.25 86 ILE A N 1
ATOM 624 C CA . ILE A 1 86 ? 3.952 1.079 -18.360 1.00 95.25 86 ILE A CA 1
ATOM 625 C C . ILE A 1 86 ? 3.544 1.870 -19.604 1.00 95.25 86 ILE A C 1
ATOM 627 O O . ILE A 1 86 ? 3.804 1.429 -20.721 1.00 95.25 86 ILE A O 1
ATOM 631 N N . SER A 1 87 ? 2.967 3.062 -19.424 1.00 92.50 87 SER A N 1
ATOM 632 C CA . SER A 1 87 ? 2.542 3.918 -20.540 1.00 92.50 87 SER A CA 1
ATOM 633 C C . SER A 1 87 ? 3.718 4.289 -21.451 1.00 92.50 87 SER A C 1
ATOM 635 O O . SER A 1 87 ? 3.607 4.212 -22.676 1.00 92.50 87 SER A O 1
ATOM 637 N N . GLY A 1 88 ? 4.870 4.620 -20.861 1.00 90.62 88 GLY A N 1
ATOM 638 C CA . GLY A 1 88 ? 6.109 4.898 -21.584 1.00 90.62 88 GLY A CA 1
ATOM 639 C C . GLY A 1 88 ? 6.629 3.689 -22.364 1.00 90.62 88 GLY A C 1
ATOM 640 O O . GLY A 1 88 ? 6.976 3.825 -23.537 1.00 90.62 88 GLY A O 1
ATOM 641 N N . PHE A 1 89 ? 6.632 2.495 -21.763 1.00 94.81 89 PHE A N 1
ATOM 642 C CA . PHE A 1 89 ? 7.055 1.265 -22.439 1.00 94.81 89 PHE A CA 1
ATOM 643 C C . PHE A 1 89 ? 6.107 0.838 -23.562 1.00 94.81 89 PHE A C 1
ATOM 645 O O . PHE A 1 89 ? 6.582 0.391 -24.604 1.00 94.81 89 PHE A O 1
ATOM 652 N N . VAL A 1 90 ? 4.791 1.017 -23.402 1.00 94.44 90 VAL A N 1
ATOM 653 C CA . VAL A 1 90 ? 3.815 0.774 -24.478 1.00 94.44 90 VAL A CA 1
ATOM 654 C C . VAL A 1 90 ? 4.082 1.714 -25.653 1.00 94.44 90 VAL A C 1
ATOM 656 O O . VAL A 1 90 ? 4.197 1.255 -26.791 1.00 94.44 90 VAL A O 1
ATOM 659 N N . ALA A 1 91 ? 4.251 3.013 -25.385 1.00 90.44 91 ALA A N 1
ATOM 660 C CA . ALA A 1 91 ? 4.578 3.992 -26.416 1.00 90.44 91 ALA A CA 1
ATOM 661 C C . ALA A 1 91 ? 5.901 3.649 -27.120 1.00 90.44 91 ALA A C 1
ATOM 663 O O . ALA A 1 91 ? 5.966 3.672 -28.348 1.00 90.44 91 ALA A O 1
ATOM 664 N N . MET A 1 92 ? 6.934 3.258 -26.363 1.00 88.56 92 MET A N 1
ATOM 665 C CA . MET A 1 92 ? 8.223 2.843 -26.922 1.00 88.56 92 MET A CA 1
ATOM 666 C C . MET A 1 92 ? 8.110 1.587 -27.780 1.00 88.56 92 MET A C 1
ATOM 668 O O . MET A 1 92 ? 8.712 1.527 -28.846 1.00 88.56 92 MET A O 1
ATOM 672 N N . GLY A 1 93 ? 7.352 0.591 -27.321 1.00 91.88 93 GLY A N 1
ATOM 673 C CA . GLY A 1 93 ? 7.154 -0.679 -28.012 1.00 91.88 93 GLY A CA 1
ATOM 674 C C . GLY A 1 93 ? 6.450 -0.494 -29.346 1.00 91.88 93 GLY A C 1
ATOM 675 O O . GLY A 1 93 ? 6.957 -0.950 -30.370 1.00 91.88 93 GLY A O 1
ATOM 676 N N . LEU A 1 94 ? 5.344 0.260 -29.355 1.00 91.19 94 LEU A N 1
ATOM 677 C CA . LEU A 1 94 ? 4.666 0.671 -30.588 1.00 91.19 94 LEU A CA 1
ATOM 678 C C . LEU A 1 94 ? 5.642 1.399 -31.512 1.00 91.19 94 LEU A C 1
ATOM 680 O O . LEU A 1 94 ? 5.740 1.091 -32.702 1.00 91.19 94 LEU A O 1
ATOM 684 N N . ALA A 1 95 ? 6.433 2.304 -30.937 1.00 87.56 95 ALA A N 1
ATOM 685 C CA . ALA A 1 95 ? 7.382 3.076 -31.703 1.00 87.56 95 ALA A CA 1
ATOM 686 C C . ALA A 1 95 ? 8.546 2.251 -32.273 1.00 87.56 95 ALA A C 1
ATOM 688 O O . ALA A 1 95 ? 9.092 2.587 -33.323 1.00 87.56 95 ALA A O 1
ATOM 689 N N . TRP A 1 96 ? 8.890 1.146 -31.613 1.00 89.94 96 TRP A N 1
ATOM 690 C CA . TRP A 1 96 ? 9.925 0.199 -32.013 1.00 89.94 96 TRP A CA 1
ATOM 691 C C . TRP A 1 96 ? 9.516 -0.705 -33.170 1.00 89.94 96 TRP A C 1
ATOM 693 O O . TRP A 1 96 ? 10.351 -0.998 -34.029 1.00 89.94 96 TRP A O 1
ATOM 703 N N . VAL A 1 97 ? 8.249 -1.127 -33.208 1.00 90.06 97 VAL A N 1
ATOM 704 C CA . VAL A 1 97 ? 7.745 -2.071 -34.219 1.00 90.06 97 VAL A CA 1
ATOM 705 C C . VAL A 1 97 ? 7.207 -1.390 -35.474 1.00 90.06 97 VAL A C 1
ATOM 707 O O . VAL A 1 97 ? 7.246 -1.991 -36.545 1.00 90.06 97 VAL A O 1
ATOM 710 N N . THR A 1 98 ? 6.731 -0.143 -35.383 1.00 85.06 98 THR A N 1
ATOM 711 C CA . THR A 1 98 ? 6.175 0.550 -36.556 1.00 85.06 98 THR A CA 1
ATOM 712 C C . THR A 1 98 ? 7.238 1.356 -37.319 1.00 85.06 98 THR A C 1
ATOM 714 O O . THR A 1 98 ? 7.901 2.220 -36.735 1.00 85.06 98 THR A O 1
ATOM 717 N N . PRO A 1 99 ? 7.409 1.129 -38.633 1.00 78.81 99 PRO A N 1
ATOM 718 C CA . PRO A 1 99 ? 8.283 1.954 -39.458 1.00 78.81 99 PRO A CA 1
ATOM 719 C C . PRO A 1 99 ? 7.640 3.322 -39.745 1.00 78.81 99 PRO A C 1
ATOM 721 O O . PRO A 1 99 ? 6.455 3.413 -40.051 1.00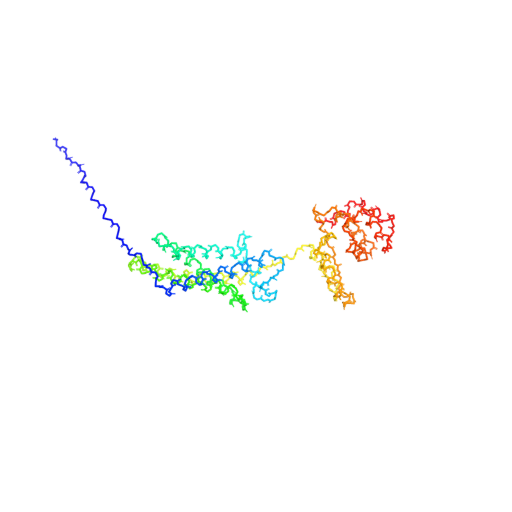 78.81 99 PRO A O 1
ATOM 724 N N . GLY A 1 100 ? 8.427 4.402 -39.687 1.00 78.19 100 GLY A N 1
ATOM 725 C CA . GLY A 1 100 ? 7.983 5.738 -40.103 1.00 78.19 100 GLY A CA 1
ATOM 726 C C . GLY A 1 100 ? 8.727 6.891 -39.424 1.00 78.19 100 GLY A C 1
ATOM 727 O O . GLY A 1 100 ? 9.142 6.786 -38.272 1.00 78.19 100 GLY A O 1
ATOM 728 N N . ARG A 1 101 ? 8.858 8.030 -40.124 1.00 74.31 101 ARG A N 1
ATOM 729 C CA . ARG A 1 101 ? 9.577 9.228 -39.635 1.00 74.31 101 ARG A CA 1
ATOM 730 C C . ARG A 1 101 ? 8.968 9.811 -38.359 1.00 74.31 101 ARG A C 1
ATOM 732 O O . ARG A 1 101 ? 9.692 10.150 -37.429 1.00 74.31 101 ARG A O 1
ATOM 739 N N . ARG A 1 102 ? 7.634 9.909 -38.301 1.00 77.00 102 ARG A N 1
ATOM 740 C CA . ARG A 1 102 ? 6.919 10.383 -37.101 1.00 77.00 102 ARG A CA 1
ATOM 741 C C . ARG A 1 102 ? 7.243 9.504 -35.903 1.00 77.00 102 ARG A C 1
ATOM 743 O O . ARG A 1 102 ? 7.545 10.015 -34.835 1.00 77.00 102 ARG A O 1
ATOM 750 N N . MET A 1 103 ? 7.268 8.195 -36.124 1.00 79.31 103 MET A N 1
ATOM 751 C CA . MET A 1 103 ? 7.529 7.253 -35.060 1.00 79.31 103 MET A CA 1
ATOM 752 C C . MET A 1 103 ? 8.988 7.262 -34.600 1.00 79.31 103 MET A C 1
ATOM 754 O O . MET A 1 103 ? 9.241 7.195 -33.408 1.00 79.31 103 MET A O 1
ATOM 758 N N . GLN A 1 104 ? 9.951 7.444 -35.505 1.00 76.06 104 GLN A N 1
ATOM 759 C CA . GLN A 1 104 ? 11.361 7.641 -35.141 1.00 76.06 104 GLN A CA 1
ATOM 760 C C . GLN A 1 104 ? 11.569 8.888 -34.267 1.00 76.06 104 GLN A C 1
ATOM 762 O O . GLN A 1 104 ? 12.349 8.854 -33.317 1.00 76.06 104 GLN A O 1
ATOM 767 N N . LEU A 1 105 ? 10.849 9.979 -34.551 1.00 76.81 105 LEU A N 1
ATOM 768 C CA . LEU A 1 105 ? 10.856 11.170 -33.698 1.00 76.81 105 LEU A CA 1
ATOM 769 C C . LEU A 1 105 ? 10.219 10.881 -32.335 1.00 76.81 105 LEU A C 1
ATOM 771 O O . LEU A 1 105 ? 10.785 11.259 -31.312 1.00 76.81 105 LEU A O 1
ATOM 775 N N . THR A 1 106 ? 9.099 10.152 -32.302 1.00 75.25 106 THR A N 1
ATOM 776 C CA . THR A 1 106 ? 8.481 9.682 -31.055 1.00 75.25 106 THR A CA 1
ATOM 777 C C . THR A 1 106 ? 9.443 8.810 -30.242 1.00 75.25 106 THR A C 1
ATOM 779 O O . THR A 1 106 ? 9.587 9.048 -29.047 1.00 75.25 106 THR A O 1
ATOM 782 N N . GLN A 1 107 ? 10.169 7.873 -30.867 1.00 78.06 107 GLN A N 1
ATOM 783 C CA . GLN A 1 107 ? 11.210 7.071 -30.207 1.00 78.06 107 GLN A CA 1
ATOM 784 C C . GLN A 1 107 ? 12.305 7.948 -29.601 1.00 78.06 107 GLN A C 1
ATOM 786 O O . GLN A 1 107 ? 12.745 7.690 -28.487 1.00 78.06 107 GLN A O 1
ATOM 791 N N . GLY A 1 108 ? 12.739 8.986 -30.318 1.00 79.00 108 GLY A N 1
ATOM 792 C CA . GLY A 1 108 ? 13.725 9.938 -29.819 1.00 79.00 108 GLY A CA 1
ATOM 793 C C . GLY A 1 108 ? 13.226 10.702 -28.595 1.00 79.00 108 GLY A C 1
ATOM 794 O O . GLY A 1 108 ? 13.871 10.681 -27.554 1.00 79.00 108 GLY A O 1
ATOM 795 N N . VAL A 1 109 ? 12.063 11.350 -28.698 1.00 80.19 109 VAL A N 1
ATOM 796 C CA . VAL A 1 109 ? 11.517 12.207 -27.632 1.00 80.19 109 VAL A CA 1
ATOM 797 C C . VAL A 1 109 ? 11.125 11.388 -26.403 1.00 80.19 109 VAL A C 1
ATOM 799 O O . VAL A 1 109 ? 11.602 11.660 -25.300 1.00 80.19 109 VAL A O 1
ATOM 802 N N . VAL A 1 110 ? 10.291 10.360 -26.591 1.00 82.75 110 VAL A N 1
ATOM 803 C CA . VAL A 1 110 ? 9.834 9.498 -25.494 1.00 82.75 110 VAL A CA 1
ATOM 804 C C . VAL A 1 110 ? 11.029 8.747 -24.910 1.00 82.75 110 VAL A C 1
ATOM 806 O O . VAL A 1 110 ? 11.169 8.695 -23.691 1.00 82.75 110 VAL A O 1
ATOM 809 N N . GLY A 1 111 ? 11.939 8.249 -25.757 1.00 85.38 111 GLY A N 1
ATOM 810 C CA . GLY A 1 111 ? 13.168 7.559 -25.350 1.00 85.38 111 GLY A CA 1
ATOM 811 C C . GLY A 1 111 ? 14.032 8.416 -24.448 1.00 85.38 111 GLY A C 1
ATOM 812 O O . GLY A 1 111 ? 14.323 8.017 -23.325 1.00 85.38 111 GLY A O 1
ATOM 813 N N . ILE A 1 112 ? 14.382 9.621 -24.896 1.00 83.38 112 ILE A N 1
ATOM 814 C CA . ILE A 1 112 ? 15.199 10.549 -24.112 1.00 83.38 112 ILE A CA 1
ATOM 815 C C . ILE A 1 112 ? 14.509 10.875 -22.785 1.00 83.38 112 ILE A C 1
ATOM 817 O O . ILE A 1 112 ? 15.146 10.762 -21.743 1.00 83.38 112 ILE A O 1
ATOM 821 N N . SER A 1 113 ? 13.211 11.200 -22.785 1.00 83.12 113 SER A N 1
ATOM 822 C CA . SER A 1 113 ? 12.500 11.491 -21.531 1.00 83.12 113 SER A CA 1
ATOM 823 C C . SER A 1 113 ? 12.499 10.309 -20.554 1.00 83.12 113 SER A C 1
ATOM 825 O O . SER A 1 113 ? 12.766 10.496 -19.367 1.00 83.12 113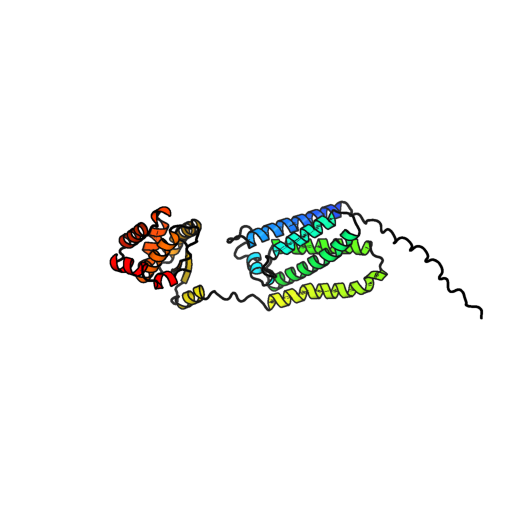 SER A O 1
ATOM 827 N N . ALA A 1 114 ? 12.270 9.088 -21.048 1.00 85.25 114 ALA A N 1
ATOM 828 C CA . ALA A 1 114 ? 12.219 7.883 -20.231 1.00 85.25 114 ALA A CA 1
ATOM 829 C C . ALA A 1 114 ? 13.607 7.504 -19.696 1.00 85.25 114 ALA A C 1
ATOM 831 O O . ALA A 1 114 ? 13.737 7.161 -18.525 1.00 85.25 114 ALA A O 1
ATOM 832 N N . GLY A 1 115 ? 14.653 7.620 -20.519 1.00 88.00 115 GLY A N 1
ATOM 833 C CA . GLY A 1 115 ? 16.033 7.365 -20.109 1.00 88.00 115 GLY A CA 1
ATOM 834 C C . GLY A 1 115 ? 16.535 8.372 -19.072 1.00 88.00 115 GLY A C 1
ATOM 835 O O . GLY A 1 115 ? 17.161 7.979 -18.092 1.00 88.00 115 GLY A O 1
ATOM 836 N N . LEU A 1 116 ? 16.211 9.658 -19.240 1.00 85.62 116 LEU A N 1
ATOM 837 C CA . LEU A 1 116 ? 16.528 10.707 -18.265 1.00 85.62 116 LEU A CA 1
ATOM 838 C C . LEU A 1 116 ? 15.825 10.468 -16.924 1.00 85.62 116 LEU A C 1
ATOM 840 O O . LEU A 1 116 ? 16.464 10.540 -15.876 1.00 85.62 116 LEU A O 1
ATOM 844 N N . MET A 1 117 ? 14.532 10.132 -16.957 1.00 85.50 117 MET A N 1
ATOM 845 C CA . MET A 1 117 ? 13.778 9.771 -15.756 1.00 85.50 117 MET A CA 1
ATOM 846 C C . MET A 1 117 ? 14.377 8.534 -15.072 1.00 85.50 117 MET A C 1
ATOM 848 O O . MET A 1 117 ? 14.615 8.564 -13.868 1.00 85.50 117 MET A O 1
ATOM 852 N N . GLY A 1 118 ? 14.686 7.479 -15.835 1.00 89.69 118 GLY A N 1
ATOM 853 C CA . GLY A 1 118 ? 15.311 6.261 -15.313 1.00 89.69 118 GLY A CA 1
ATOM 854 C C . GLY A 1 118 ? 16.666 6.527 -14.652 1.00 89.69 118 GLY A C 1
ATOM 855 O O . GLY A 1 118 ? 16.934 6.021 -13.565 1.00 89.69 118 GLY A O 1
ATOM 856 N N . LEU A 1 119 ? 17.503 7.390 -15.239 1.00 89.38 119 LEU A N 1
ATOM 857 C CA . LEU A 1 119 ? 18.765 7.816 -14.620 1.00 89.38 119 LEU A CA 1
ATOM 858 C C . LEU A 1 119 ? 18.538 8.548 -13.290 1.00 89.38 119 LEU A C 1
ATOM 860 O O . LEU A 1 119 ? 19.245 8.280 -12.318 1.00 89.38 119 LEU A O 1
ATOM 864 N N . GLY A 1 120 ? 17.540 9.433 -13.228 1.00 86.31 120 GLY A N 1
ATOM 865 C CA . GLY A 1 120 ? 17.139 10.115 -11.997 1.00 86.31 120 GLY A CA 1
ATOM 866 C C . GLY A 1 120 ? 16.682 9.155 -10.902 1.00 86.31 120 GLY A C 1
ATOM 867 O O . GLY A 1 120 ? 17.140 9.253 -9.764 1.00 86.31 120 GLY A O 1
ATOM 868 N N . LEU A 1 121 ? 15.827 8.191 -11.246 1.00 87.19 121 LEU A N 1
ATOM 869 C CA . LEU A 1 121 ? 15.303 7.199 -10.303 1.00 87.19 121 LEU A CA 1
ATOM 870 C C . LEU A 1 121 ? 16.383 6.225 -9.815 1.00 87.19 121 LEU A C 1
ATOM 872 O O . LEU A 1 121 ? 16.404 5.876 -8.632 1.00 87.19 121 LEU A O 1
ATOM 876 N N . ILE A 1 122 ? 17.338 5.842 -10.666 1.00 88.88 122 ILE A N 1
ATOM 877 C CA . ILE A 1 122 ? 18.538 5.111 -10.232 1.00 88.88 122 ILE A CA 1
ATOM 878 C C . ILE A 1 122 ? 19.370 5.974 -9.276 1.00 88.88 122 ILE A C 1
ATOM 880 O O . ILE A 1 122 ? 19.800 5.482 -8.235 1.00 88.88 122 ILE A O 1
ATOM 884 N N . GLY A 1 123 ? 19.552 7.264 -9.568 1.00 86.06 123 GLY A N 1
ATOM 885 C CA . GLY A 1 123 ? 20.238 8.200 -8.672 1.00 86.06 123 GLY A CA 1
ATOM 886 C C . GLY A 1 123 ? 19.599 8.269 -7.280 1.00 86.06 123 GLY A C 1
ATOM 887 O O . GLY A 1 123 ? 20.303 8.208 -6.270 1.00 86.06 123 GLY A O 1
ATOM 888 N N . VAL A 1 124 ? 18.265 8.304 -7.214 1.00 82.25 124 VAL A N 1
ATOM 889 C CA . VAL A 1 124 ? 17.504 8.243 -5.954 1.00 82.25 124 VAL A CA 1
ATOM 890 C C . VAL A 1 124 ? 17.747 6.917 -5.218 1.00 82.25 124 VAL A C 1
ATOM 892 O O . VAL A 1 124 ? 18.046 6.931 -4.025 1.00 82.25 124 VAL A O 1
ATOM 895 N N . GLN A 1 125 ? 17.688 5.775 -5.913 1.00 86.88 125 GLN A N 1
ATOM 896 C CA . GLN A 1 125 ? 17.955 4.451 -5.323 1.00 86.88 125 GLN A CA 1
ATOM 897 C C . GLN A 1 125 ? 19.377 4.353 -4.739 1.00 86.88 125 GLN A C 1
ATOM 899 O O . GLN A 1 125 ? 19.569 3.899 -3.607 1.00 86.88 125 GLN A O 1
ATOM 904 N N . LEU A 1 126 ? 20.378 4.854 -5.469 1.00 86.44 126 LEU A N 1
ATOM 905 C CA . LEU A 1 126 ? 21.770 4.882 -5.014 1.00 86.44 126 LEU A CA 1
ATOM 906 C C . LEU A 1 126 ? 21.967 5.807 -3.805 1.00 86.44 126 LEU A C 1
ATOM 908 O O . LEU A 1 126 ? 22.665 5.435 -2.861 1.00 86.44 126 LEU A O 1
ATOM 912 N N . SER A 1 127 ? 21.318 6.975 -3.788 1.00 82.38 127 SER A N 1
ATOM 913 C CA . SER A 1 127 ? 21.377 7.917 -2.661 1.00 82.38 127 SER A CA 1
ATOM 914 C C . SER A 1 127 ? 20.817 7.315 -1.367 1.00 82.38 127 SER A C 1
ATOM 916 O O . SER A 1 127 ? 21.387 7.520 -0.296 1.00 82.38 127 SER A O 1
ATOM 918 N N . MET A 1 128 ? 19.758 6.508 -1.467 1.00 79.25 128 MET A N 1
ATOM 919 C CA . MET A 1 128 ? 19.146 5.818 -0.326 1.00 79.25 128 MET A CA 1
ATOM 920 C C . MET A 1 128 ? 19.842 4.499 0.045 1.00 79.25 128 MET A C 1
ATOM 922 O O . MET A 1 128 ? 19.367 3.793 0.935 1.00 79.25 128 MET A O 1
ATOM 926 N N . LYS A 1 129 ? 20.937 4.129 -0.640 1.00 84.50 129 LYS A N 1
ATOM 927 C CA . LYS A 1 129 ? 21.651 2.846 -0.470 1.00 84.50 129 LYS A CA 1
ATOM 928 C C . LYS A 1 129 ? 20.725 1.627 -0.549 1.00 84.50 129 LYS A C 1
ATOM 930 O O . LYS A 1 129 ? 20.940 0.626 0.128 1.00 84.50 129 LYS A O 1
ATOM 935 N N . THR A 1 130 ? 19.675 1.732 -1.356 1.00 84.25 130 THR A N 1
ATOM 936 C CA . THR A 1 130 ? 18.580 0.770 -1.381 1.00 84.25 130 THR A CA 1
ATOM 937 C C . THR A 1 130 ? 18.142 0.548 -2.822 1.00 84.25 130 THR A C 1
ATOM 939 O O . THR A 1 130 ? 17.823 1.501 -3.525 1.00 84.25 130 THR A O 1
ATOM 942 N N . VAL A 1 131 ? 18.114 -0.709 -3.271 1.00 88.31 131 VAL A N 1
ATOM 943 C CA . VAL A 1 131 ? 17.803 -1.057 -4.666 1.00 88.31 131 VAL A CA 1
ATOM 944 C C . VAL A 1 131 ? 16.495 -1.834 -4.728 1.00 88.31 131 VAL A C 1
ATOM 946 O O . VAL A 1 131 ? 16.331 -2.832 -4.026 1.00 88.31 131 VAL A O 1
ATOM 949 N N . CYS A 1 132 ? 15.569 -1.397 -5.583 1.00 90.38 132 CYS A N 1
ATOM 950 C CA . CYS A 1 132 ? 14.404 -2.195 -5.944 1.00 90.38 132 CYS A CA 1
ATOM 951 C C . CYS A 1 132 ? 14.700 -2.951 -7.250 1.00 90.38 132 CYS A C 1
ATOM 953 O O . CYS A 1 132 ? 14.893 -2.299 -8.276 1.00 90.38 132 CYS A O 1
ATOM 955 N N . PRO A 1 133 ? 14.709 -4.300 -7.263 1.00 92.56 133 PRO A N 1
ATOM 956 C CA . PRO A 1 133 ? 15.048 -5.069 -8.462 1.00 92.56 133 PRO A CA 1
ATOM 957 C C . PRO A 1 133 ? 14.158 -4.738 -9.663 1.00 92.56 133 PRO A C 1
ATOM 959 O O . PRO A 1 133 ? 14.655 -4.574 -10.773 1.00 92.56 133 PRO A O 1
ATOM 962 N N . PHE A 1 134 ? 12.851 -4.573 -9.442 1.00 94.50 134 PHE A N 1
ATOM 963 C CA . PHE A 1 134 ? 11.908 -4.251 -10.512 1.00 94.50 134 PHE A CA 1
ATOM 964 C C . PHE A 1 134 ? 12.129 -2.846 -11.075 1.00 94.50 134 PHE A C 1
ATOM 966 O O . PHE A 1 134 ? 12.170 -2.693 -12.291 1.00 94.50 134 PHE A O 1
ATOM 973 N N . CYS A 1 135 ? 12.338 -1.842 -10.214 1.00 92.69 135 CYS A N 1
ATOM 974 C CA . CYS A 1 135 ? 12.646 -0.481 -10.659 1.00 92.69 135 CYS A CA 1
ATOM 975 C C . CYS A 1 135 ? 13.978 -0.434 -11.404 1.00 92.69 135 CYS A C 1
ATOM 977 O O . CYS A 1 135 ? 14.076 0.178 -12.457 1.00 92.69 135 CYS A O 1
ATOM 979 N N . PHE A 1 136 ? 14.988 -1.158 -10.920 1.00 94.12 136 PHE A N 1
ATOM 980 C CA . PHE A 1 136 ? 16.267 -1.258 -11.611 1.00 94.12 136 PHE A CA 1
ATOM 981 C C . PHE A 1 136 ? 16.116 -1.873 -13.011 1.00 94.12 136 PHE A C 1
ATOM 983 O O . PHE A 1 136 ? 16.671 -1.348 -13.975 1.00 94.12 136 PHE A O 1
ATOM 990 N N . VAL A 1 137 ? 15.320 -2.939 -13.158 1.00 95.75 137 VAL A N 1
ATOM 991 C CA . VAL A 1 137 ? 15.012 -3.539 -14.469 1.00 95.75 137 VAL A CA 1
ATOM 992 C C . VAL A 1 137 ? 14.269 -2.552 -15.375 1.00 95.75 137 VAL A C 1
ATOM 994 O O . VAL A 1 137 ? 14.645 -2.414 -16.540 1.00 95.75 137 VAL A O 1
ATOM 997 N N . THR A 1 138 ? 13.256 -1.837 -14.873 1.00 95.12 138 THR A N 1
ATOM 998 C CA . THR A 1 138 ? 12.530 -0.838 -15.676 1.00 95.12 138 THR A CA 1
ATOM 999 C C . THR A 1 138 ? 13.432 0.324 -16.083 1.00 95.12 138 THR A C 1
ATOM 1001 O O . THR A 1 138 ? 13.473 0.687 -17.255 1.00 95.12 138 THR A O 1
ATOM 1004 N N . ASP A 1 139 ? 14.208 0.876 -15.154 1.00 94.19 139 ASP A N 1
ATOM 1005 C CA . ASP A 1 139 ? 15.041 2.054 -15.398 1.00 94.19 139 ASP A CA 1
ATOM 1006 C C . ASP A 1 139 ? 16.172 1.727 -16.382 1.00 94.19 139 ASP A C 1
ATOM 1008 O O . ASP A 1 139 ? 16.376 2.443 -17.363 1.00 94.19 139 ASP A O 1
ATOM 1012 N N . THR A 1 140 ? 16.864 0.598 -16.191 1.00 94.88 140 THR A N 1
ATOM 1013 C CA . THR A 1 140 ? 17.928 0.160 -17.111 1.00 94.88 140 THR A CA 1
ATOM 1014 C C . THR A 1 140 ? 17.389 -0.182 -18.497 1.00 94.88 140 THR A C 1
ATOM 1016 O O . THR A 1 140 ? 17.999 0.205 -19.496 1.00 94.88 140 THR A O 1
ATOM 1019 N N . SER A 1 141 ? 16.218 -0.822 -18.591 1.00 95.31 141 SER A N 1
ATOM 1020 C CA . SER A 1 141 ? 15.576 -1.104 -19.882 1.00 95.31 141 SER A CA 1
ATOM 1021 C C . SER A 1 141 ? 15.228 0.183 -20.632 1.00 95.31 141 SER A C 1
ATOM 1023 O O . SER A 1 141 ? 15.509 0.294 -21.826 1.00 95.31 141 SER A O 1
ATOM 1025 N N . ALA A 1 142 ? 14.679 1.183 -19.935 1.00 93.38 142 ALA A N 1
ATOM 1026 C CA . ALA A 1 142 ? 14.367 2.485 -20.518 1.00 93.38 142 ALA A CA 1
ATOM 1027 C C . ALA A 1 142 ? 15.629 3.216 -21.004 1.00 93.38 142 ALA A C 1
ATOM 1029 O O . ALA A 1 142 ? 15.637 3.744 -22.115 1.00 93.38 142 ALA A O 1
ATOM 1030 N N . ILE A 1 143 ? 16.714 3.198 -20.222 1.00 92.56 143 ILE A N 1
ATOM 1031 C CA . ILE A 1 143 ? 17.998 3.820 -20.585 1.00 92.56 143 ILE A CA 1
ATOM 1032 C C . ILE A 1 143 ? 18.594 3.175 -21.839 1.00 92.56 143 ILE A C 1
ATOM 1034 O O . ILE A 1 143 ? 19.031 3.881 -22.750 1.00 92.56 143 ILE A O 1
ATOM 1038 N N . VAL A 1 144 ? 18.596 1.842 -21.922 1.00 93.62 144 VAL A N 1
ATOM 1039 C CA . VAL A 1 144 ? 19.143 1.135 -23.090 1.00 93.62 144 VAL A CA 1
ATOM 1040 C C . VAL A 1 144 ? 18.294 1.408 -24.334 1.00 93.62 144 VAL A C 1
ATOM 1042 O O . VAL A 1 144 ? 18.845 1.720 -25.391 1.00 93.62 144 VAL A O 1
ATOM 1045 N N . LEU A 1 145 ? 16.962 1.368 -24.221 1.00 91.44 145 LEU A N 1
ATOM 1046 C CA . LEU A 1 145 ? 16.061 1.718 -25.326 1.00 91.44 145 LEU A CA 1
ATOM 1047 C C . LEU A 1 145 ? 16.248 3.170 -25.782 1.00 91.44 145 LEU A C 1
ATOM 1049 O O . LEU A 1 145 ? 16.269 3.430 -26.986 1.00 91.44 145 LEU A O 1
ATOM 1053 N N . ALA A 1 146 ? 16.447 4.100 -24.846 1.00 89.88 146 ALA A N 1
ATOM 1054 C CA . ALA A 1 146 ? 16.739 5.499 -25.138 1.00 89.88 146 ALA A CA 1
ATOM 1055 C C . ALA A 1 146 ? 18.061 5.661 -25.898 1.00 89.88 146 ALA A C 1
ATOM 1057 O O . ALA A 1 146 ? 18.109 6.365 -26.906 1.00 89.88 146 ALA A O 1
ATOM 1058 N N . ALA A 1 147 ? 19.123 4.978 -25.459 1.00 88.31 147 ALA A N 1
ATOM 1059 C CA . ALA A 1 147 ? 20.427 5.013 -26.113 1.00 88.31 147 ALA A CA 1
ATOM 1060 C C . ALA A 1 147 ? 20.358 4.457 -27.542 1.00 88.31 147 ALA A C 1
ATOM 1062 O O . ALA A 1 147 ? 20.869 5.072 -28.480 1.00 88.31 147 ALA A O 1
ATOM 1063 N N . LEU A 1 148 ? 19.672 3.327 -27.737 1.00 88.69 148 LEU A N 1
ATOM 1064 C CA . LEU A 1 148 ? 19.463 2.759 -29.066 1.00 88.69 148 LEU A CA 1
ATOM 1065 C C . LEU A 1 148 ? 18.624 3.700 -29.946 1.00 88.69 148 LEU A C 1
ATOM 1067 O O . LEU A 1 148 ? 18.998 3.963 -31.091 1.00 88.69 148 LEU A O 1
ATOM 1071 N N . GLY A 1 149 ? 17.526 4.244 -29.414 1.00 85.25 149 GLY A N 1
ATOM 1072 C CA . GLY A 1 149 ? 16.682 5.223 -30.103 1.00 85.25 149 GLY A CA 1
ATOM 1073 C C . GLY A 1 149 ? 17.459 6.471 -30.524 1.00 85.25 149 GLY A C 1
ATOM 1074 O O . GLY A 1 149 ? 17.325 6.923 -31.661 1.00 85.25 149 GLY A O 1
ATOM 1075 N N . TYR A 1 150 ? 18.348 6.966 -29.659 1.00 82.19 150 TYR A N 1
ATOM 1076 C CA . TYR A 1 150 ? 19.253 8.070 -29.968 1.00 82.19 150 TYR A CA 1
ATOM 1077 C C . TYR A 1 150 ? 20.209 7.723 -31.114 1.00 82.19 150 TYR A C 1
ATOM 1079 O O . TYR A 1 150 ? 20.306 8.492 -32.065 1.00 82.19 150 TYR A O 1
ATOM 1087 N N . VAL A 1 151 ? 20.859 6.552 -31.081 1.00 82.06 151 VAL A N 1
ATOM 1088 C CA . VAL A 1 151 ? 21.762 6.098 -32.159 1.00 82.06 151 VAL A CA 1
ATOM 1089 C C . VAL A 1 151 ? 21.025 5.978 -33.496 1.00 82.06 151 VAL A C 1
ATOM 1091 O O . VAL A 1 151 ? 21.561 6.331 -34.548 1.00 82.06 151 VAL A O 1
ATOM 1094 N N . ARG A 1 152 ? 19.783 5.487 -33.478 1.00 80.38 152 ARG A N 1
ATOM 1095 C CA . ARG A 1 152 ? 18.929 5.404 -34.669 1.00 80.38 152 ARG A CA 1
ATOM 1096 C C . ARG A 1 152 ? 18.569 6.788 -35.200 1.00 80.38 152 ARG A C 1
ATOM 1098 O O . ARG A 1 152 ? 18.688 7.014 -36.400 1.00 80.38 152 ARG A O 1
ATOM 1105 N N . LEU A 1 153 ? 18.173 7.709 -34.321 1.00 76.38 153 LEU A N 1
ATOM 1106 C CA . LEU A 1 153 ? 17.832 9.081 -34.688 1.00 76.38 153 LEU A CA 1
ATOM 1107 C C . LEU A 1 153 ? 19.052 9.845 -35.224 1.00 76.38 153 LEU A C 1
ATOM 1109 O O . LEU A 1 153 ? 18.948 10.530 -36.236 1.00 76.38 153 LEU A O 1
ATOM 1113 N N . SER A 1 154 ? 20.223 9.681 -34.605 1.00 73.88 154 SER A N 1
ATOM 1114 C CA . SER A 1 154 ? 21.460 10.353 -35.018 1.00 73.88 154 SER A CA 1
ATOM 1115 C C . SER A 1 154 ? 22.000 9.859 -36.358 1.00 73.88 154 SER A C 1
ATOM 1117 O O . SER A 1 154 ? 22.768 10.564 -36.996 1.00 73.88 154 SER A O 1
ATOM 1119 N N . ARG A 1 155 ? 21.639 8.639 -36.777 1.00 74.50 155 ARG A N 1
ATOM 1120 C CA . ARG A 1 155 ? 21.937 8.122 -38.124 1.00 74.50 155 ARG A CA 1
ATOM 1121 C C . ARG A 1 155 ? 20.951 8.619 -39.180 1.00 74.50 155 ARG A C 1
ATOM 1123 O O . ARG A 1 155 ? 21.262 8.547 -40.361 1.00 74.50 155 ARG A O 1
ATOM 1130 N N . ALA A 1 156 ? 19.770 9.071 -38.762 1.00 67.81 156 ALA A N 1
ATOM 1131 C CA . ALA A 1 156 ? 18.728 9.566 -39.652 1.00 67.81 156 ALA A CA 1
ATOM 1132 C C . ALA A 1 156 ? 18.793 11.090 -39.872 1.00 67.81 156 ALA A C 1
ATOM 1134 O O . ALA A 1 156 ? 18.204 11.571 -40.830 1.00 67.81 156 ALA A O 1
ATOM 1135 N N . ILE A 1 157 ? 19.473 11.852 -39.005 1.00 65.12 157 ILE A N 1
ATOM 1136 C CA . ILE A 1 157 ? 19.586 13.320 -39.082 1.00 65.12 157 ILE A CA 1
ATOM 1137 C C . ILE A 1 157 ? 21.039 13.715 -39.393 1.00 65.12 157 ILE A C 1
ATOM 1139 O O . ILE A 1 157 ? 21.952 13.264 -38.703 1.00 65.12 157 ILE A O 1
ATOM 1143 N N . ASP A 1 158 ? 21.252 14.583 -40.388 1.00 59.09 158 ASP A N 1
ATOM 1144 C CA . ASP A 1 158 ? 22.582 15.071 -40.777 1.00 59.09 158 ASP A CA 1
ATOM 1145 C C . ASP A 1 158 ? 23.333 15.785 -39.623 1.00 59.09 158 ASP A C 1
ATOM 1147 O O . ASP A 1 158 ? 22.732 16.531 -38.837 1.00 59.09 158 ASP A O 1
ATOM 1151 N N . PRO A 1 159 ? 24.672 15.631 -39.526 1.00 55.59 159 PRO A N 1
ATOM 1152 C CA . PRO A 1 159 ? 25.480 16.099 -38.396 1.00 55.59 159 PRO A CA 1
ATOM 1153 C C . PRO A 1 159 ? 25.444 17.610 -38.054 1.00 55.59 159 PRO A C 1
ATOM 1155 O O . PRO A 1 159 ? 25.562 17.908 -36.859 1.00 55.59 159 PRO A O 1
ATOM 1158 N N . PRO A 1 160 ? 25.278 18.580 -38.984 1.00 56.34 160 PRO A N 1
ATOM 1159 C CA . PRO A 1 160 ? 25.300 20.002 -38.623 1.00 56.34 160 PRO A CA 1
ATOM 1160 C C . PRO A 1 160 ? 24.008 20.500 -37.949 1.00 56.34 160 PRO A C 1
ATOM 1162 O O . PRO A 1 160 ? 24.058 21.485 -37.219 1.00 56.34 160 PRO A O 1
ATOM 1165 N N . ALA A 1 161 ? 22.868 19.815 -38.111 1.00 60.44 161 ALA A N 1
ATOM 1166 C CA . ALA A 1 161 ? 21.583 20.261 -37.552 1.00 60.44 161 ALA A CA 1
ATOM 1167 C C . ALA A 1 161 ? 21.432 19.996 -36.036 1.00 60.44 161 ALA A C 1
ATOM 1169 O O . ALA A 1 161 ? 20.608 20.615 -35.368 1.00 60.44 161 ALA A O 1
ATOM 1170 N N . ILE A 1 162 ? 22.227 19.078 -35.478 1.00 59.56 162 ILE A N 1
ATOM 1171 C CA . ILE A 1 162 ? 22.099 18.578 -34.093 1.00 59.56 162 ILE A CA 1
ATOM 1172 C C . ILE A 1 162 ? 23.360 18.782 -33.238 1.00 59.56 162 ILE A C 1
ATOM 1174 O O . ILE A 1 162 ? 23.374 18.425 -32.060 1.00 59.56 162 ILE A O 1
ATOM 1178 N N . ALA A 1 163 ? 24.413 19.396 -33.787 1.00 58.88 163 ALA A N 1
ATOM 1179 C CA . ALA A 1 163 ? 25.637 19.738 -33.060 1.00 58.88 163 ALA A CA 1
ATOM 1180 C C . ALA A 1 163 ? 25.410 20.583 -31.779 1.00 58.88 163 ALA A C 1
ATOM 1182 O O . ALA A 1 163 ? 25.950 20.197 -30.738 1.00 58.88 163 ALA A O 1
ATOM 1183 N N . PRO A 1 164 ? 24.583 21.652 -31.772 1.00 56.22 164 PRO A N 1
ATOM 1184 C CA . PRO A 1 164 ? 24.331 22.432 -30.552 1.00 56.22 164 PRO A CA 1
ATOM 1185 C C . PRO A 1 164 ? 23.477 21.686 -29.507 1.00 56.22 164 PRO A C 1
ATOM 1187 O O . PRO A 1 164 ? 23.569 21.968 -28.313 1.00 56.22 164 PRO A O 1
ATOM 1190 N N . LEU A 1 165 ? 22.699 20.677 -29.917 1.00 57.78 165 LEU A N 1
ATOM 1191 C CA . LEU A 1 165 ? 21.888 19.840 -29.021 1.00 57.78 165 LEU A CA 1
ATOM 1192 C C . LEU A 1 165 ? 22.721 18.822 -28.220 1.00 57.78 165 LEU A C 1
ATOM 1194 O O . LEU A 1 165 ? 22.251 18.322 -27.200 1.00 57.78 165 LEU A O 1
ATOM 1198 N N . ARG A 1 166 ? 23.966 18.529 -28.626 1.00 58.44 166 ARG A N 1
ATOM 1199 C CA . ARG A 1 166 ? 24.852 17.591 -27.908 1.00 58.44 166 ARG A CA 1
ATOM 1200 C C . ARG A 1 166 ? 25.296 18.118 -26.540 1.00 58.44 166 ARG A C 1
ATOM 1202 O O . ARG A 1 166 ? 25.288 17.360 -25.575 1.00 58.44 166 ARG A O 1
ATOM 1209 N N . GLY A 1 167 ? 25.631 19.407 -26.442 1.00 55.72 167 GLY A N 1
ATOM 1210 C CA . GLY A 1 167 ? 25.977 20.051 -25.166 1.00 55.72 167 GLY A CA 1
ATOM 1211 C C . GLY A 1 167 ? 24.770 20.186 -24.234 1.00 55.72 167 GLY A C 1
ATOM 1212 O O . GLY A 1 167 ? 24.873 19.914 -23.039 1.00 55.72 167 GLY A O 1
ATOM 1213 N N . LEU A 1 168 ? 23.600 20.506 -24.801 1.00 60.28 168 LEU A N 1
ATOM 1214 C CA . LEU A 1 168 ? 22.333 20.563 -24.066 1.00 60.28 168 LEU A CA 1
ATOM 1215 C C . LEU A 1 168 ? 21.907 19.178 -23.547 1.00 60.28 168 LEU A C 1
ATOM 1217 O O . LEU A 1 168 ? 21.383 19.070 -22.443 1.00 60.28 168 LEU A O 1
ATOM 1221 N N . GLY A 1 169 ? 22.193 18.115 -24.307 1.00 62.06 169 GLY A N 1
ATOM 1222 C CA . GLY A 1 169 ? 21.955 16.731 -23.900 1.00 62.06 169 GLY A CA 1
ATOM 1223 C C . GLY A 1 169 ? 22.730 16.339 -22.644 1.00 62.06 169 GLY A C 1
ATOM 1224 O O . GLY A 1 169 ? 22.146 15.751 -21.742 1.00 62.06 169 GLY A O 1
ATOM 1225 N N . ILE A 1 170 ? 24.009 16.719 -22.532 1.00 61.50 170 ILE A N 1
ATOM 1226 C CA . ILE A 1 170 ? 24.814 16.435 -21.332 1.00 61.50 170 ILE A CA 1
ATOM 1227 C C . ILE A 1 170 ? 24.216 17.141 -20.113 1.00 61.50 170 ILE A C 1
ATOM 1229 O O . ILE A 1 170 ? 23.986 16.483 -19.108 1.00 61.50 170 ILE A O 1
ATOM 1233 N N . VAL A 1 171 ? 23.883 18.432 -20.219 1.00 62.59 171 VAL A N 1
ATOM 1234 C CA . VAL A 1 171 ? 23.272 19.206 -19.120 1.00 62.59 171 VAL A CA 1
ATOM 1235 C C . VAL A 1 171 ? 21.901 18.650 -18.720 1.00 62.59 171 VAL A C 1
ATOM 1237 O O . VAL A 1 171 ? 21.597 18.569 -17.531 1.00 62.59 171 VAL A O 1
ATOM 1240 N N . ALA A 1 172 ? 21.086 18.217 -19.686 1.00 64.56 172 ALA A N 1
ATOM 1241 C CA . ALA A 1 172 ? 19.811 17.557 -19.416 1.00 64.56 172 ALA A CA 1
ATOM 1242 C C . ALA A 1 172 ? 20.002 16.206 -18.704 1.00 64.56 172 ALA A C 1
ATOM 1244 O O . ALA A 1 172 ? 19.250 15.902 -17.782 1.00 64.56 172 ALA A O 1
ATOM 1245 N N . ILE A 1 173 ? 21.030 15.430 -19.072 1.00 65.00 173 ILE A N 1
ATOM 1246 C CA . ILE A 1 173 ? 21.402 14.163 -18.422 1.00 65.00 173 ILE A CA 1
ATOM 1247 C C . ILE A 1 173 ? 21.865 14.389 -16.981 1.00 65.00 173 ILE A C 1
ATOM 1249 O O . ILE A 1 173 ? 21.350 13.736 -16.072 1.00 65.00 173 ILE A O 1
ATOM 1253 N N . THR A 1 174 ? 22.782 15.330 -16.735 1.00 61.75 174 THR A N 1
ATOM 1254 C CA . THR A 1 174 ? 23.227 15.634 -15.367 1.00 61.75 174 THR A CA 1
ATOM 1255 C C . THR A 1 174 ? 22.102 16.233 -14.531 1.00 61.75 174 THR A C 1
ATOM 1257 O O . THR A 1 174 ? 21.939 15.844 -13.380 1.00 61.75 174 THR A O 1
ATOM 1260 N N . GLY A 1 175 ? 21.282 17.121 -15.097 1.00 68.00 175 GLY A N 1
ATOM 1261 C CA . GLY A 1 175 ? 20.113 17.682 -14.419 1.00 68.00 175 GLY A CA 1
ATOM 1262 C C . GLY A 1 175 ? 19.081 16.615 -14.045 1.00 68.00 175 GLY A C 1
ATOM 1263 O O . GLY A 1 175 ? 18.619 16.587 -12.906 1.00 68.00 175 GLY A O 1
ATOM 1264 N N . ALA A 1 176 ? 18.772 15.691 -14.957 1.00 67.88 176 ALA A N 1
ATOM 1265 C CA . ALA A 1 176 ? 17.824 14.608 -14.706 1.00 67.88 176 ALA A CA 1
ATOM 1266 C C . ALA A 1 176 ? 18.332 13.569 -13.699 1.00 67.88 176 ALA A C 1
ATOM 1268 O O . ALA A 1 176 ? 17.521 12.967 -13.007 1.00 67.88 176 ALA A O 1
ATOM 1269 N N . ALA A 1 177 ? 19.647 13.374 -13.571 1.00 64.81 177 ALA A N 1
ATOM 1270 C CA . ALA A 1 177 ? 20.219 12.512 -12.537 1.00 64.81 177 ALA A CA 1
ATOM 1271 C C . ALA A 1 177 ? 20.305 13.216 -11.167 1.00 64.81 177 ALA A C 1
ATOM 1273 O O . ALA A 1 177 ? 19.963 12.635 -10.139 1.00 64.81 177 ALA A O 1
ATOM 1274 N N . ILE A 1 178 ? 20.749 14.478 -11.143 1.00 66.12 178 ILE A N 1
ATOM 1275 C CA . ILE A 1 178 ? 21.096 15.198 -9.908 1.00 66.12 178 ILE A CA 1
ATOM 1276 C C . ILE A 1 178 ? 19.867 15.823 -9.242 1.00 66.12 178 ILE A C 1
ATOM 1278 O O . ILE A 1 178 ? 19.753 15.765 -8.020 1.00 66.12 178 ILE A O 1
ATOM 1282 N N . VAL A 1 179 ? 18.933 16.406 -10.002 1.00 71.81 179 VAL A N 1
ATOM 1283 C CA . VAL A 1 179 ? 17.781 17.119 -9.423 1.00 71.81 179 VAL A CA 1
ATOM 1284 C C . VAL A 1 179 ? 16.825 16.160 -8.705 1.00 71.81 179 VAL A C 1
ATOM 1286 O O . VAL A 1 179 ? 16.512 16.426 -7.544 1.00 71.81 179 VAL A O 1
ATOM 1289 N N . PRO A 1 180 ? 16.401 15.021 -9.288 1.00 67.06 180 PRO A N 1
ATOM 1290 C CA . PRO A 1 180 ? 15.572 14.054 -8.575 1.00 67.06 180 PRO A CA 1
ATOM 1291 C C . PRO A 1 180 ? 16.295 13.428 -7.383 1.00 67.06 180 PRO A C 1
ATOM 1293 O O . PRO A 1 180 ? 15.676 13.264 -6.336 1.00 67.06 180 PRO A O 1
ATOM 1296 N N . ALA A 1 181 ? 17.601 13.154 -7.487 1.00 65.81 181 ALA A N 1
ATOM 1297 C CA . ALA A 1 181 ? 18.393 12.657 -6.363 1.00 65.81 181 ALA A CA 1
ATOM 1298 C C . ALA A 1 181 ? 18.458 13.677 -5.210 1.00 65.81 181 ALA A C 1
ATOM 1300 O O . ALA A 1 181 ? 18.217 13.320 -4.059 1.00 65.81 181 ALA A O 1
ATOM 1301 N N . ALA A 1 182 ? 18.692 14.958 -5.507 1.00 64.69 182 ALA A N 1
ATOM 1302 C CA . ALA A 1 182 ? 18.721 16.028 -4.512 1.00 64.69 182 ALA A CA 1
ATOM 1303 C C . ALA A 1 182 ? 17.336 16.298 -3.896 1.00 64.69 182 ALA A C 1
ATOM 1305 O O . ALA A 1 182 ? 17.221 16.497 -2.686 1.00 64.69 182 ALA A O 1
ATOM 1306 N N . VAL A 1 183 ? 16.266 16.265 -4.698 1.00 67.25 183 VAL A N 1
ATOM 1307 C CA . VAL A 1 183 ? 14.879 16.413 -4.223 1.00 67.25 183 VAL A CA 1
ATOM 1308 C C . VAL A 1 183 ? 14.446 15.202 -3.392 1.00 67.25 183 VAL A C 1
ATOM 1310 O O . VAL A 1 183 ? 13.833 15.377 -2.344 1.00 67.25 183 VAL A O 1
ATOM 1313 N N . GLY A 1 184 ? 14.803 13.987 -3.813 1.00 61.53 184 GLY A N 1
ATOM 1314 C CA . GLY A 1 184 ? 14.530 12.749 -3.084 1.00 61.53 184 GLY A CA 1
ATOM 1315 C C . GLY A 1 184 ? 15.253 12.684 -1.743 1.00 61.53 184 GLY A C 1
ATOM 1316 O O . GLY A 1 184 ? 14.641 12.326 -0.742 1.00 61.53 184 GLY A O 1
ATOM 1317 N N . ALA A 1 185 ? 16.520 13.106 -1.701 1.00 61.16 185 ALA A N 1
ATOM 1318 C CA . ALA A 1 185 ? 17.306 13.175 -0.471 1.00 61.16 185 ALA A CA 1
A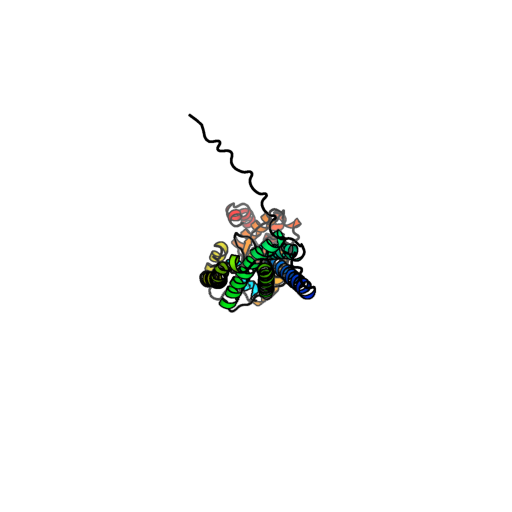TOM 1319 C C . ALA A 1 185 ? 16.817 14.267 0.499 1.00 61.16 185 ALA A C 1
ATOM 1321 O O . ALA A 1 185 ? 16.904 14.095 1.711 1.00 61.16 185 ALA A O 1
ATOM 1322 N N . SER A 1 186 ? 16.290 15.384 -0.016 1.00 56.53 186 SER A N 1
ATOM 1323 C CA . SER A 1 186 ? 15.819 16.511 0.809 1.00 56.53 186 SER A CA 1
ATOM 1324 C C . SER A 1 186 ? 14.355 16.408 1.245 1.00 56.53 186 SER A C 1
ATOM 1326 O O . SER A 1 186 ? 13.939 17.144 2.137 1.00 56.53 186 SER A O 1
ATOM 1328 N N . ARG A 1 187 ? 13.561 15.513 0.642 1.00 57.88 187 ARG A N 1
ATOM 1329 C CA . ARG A 1 187 ? 12.128 15.346 0.931 1.00 57.88 187 ARG A CA 1
ATOM 1330 C C . ARG A 1 187 ? 11.743 13.879 1.097 1.00 57.88 187 ARG A C 1
ATOM 1332 O O . ARG A 1 187 ? 10.814 13.400 0.444 1.00 57.88 187 ARG A O 1
ATOM 1339 N N . ALA A 1 188 ? 12.430 13.169 1.992 1.00 50.38 188 ALA A N 1
ATOM 1340 C CA . ALA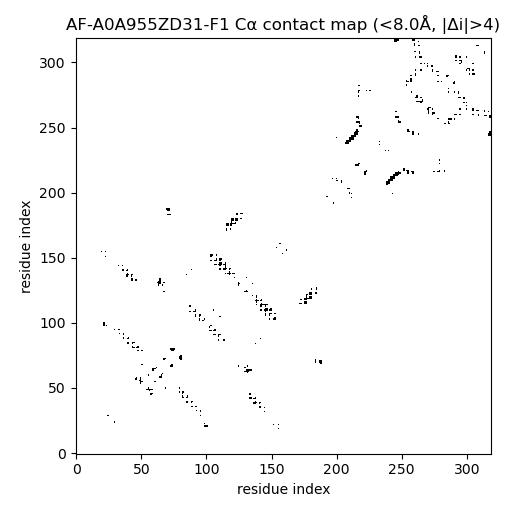 A 1 188 ? 11.842 11.970 2.583 1.00 50.38 188 ALA A CA 1
ATOM 1341 C C . ALA A 1 188 ? 10.475 12.383 3.163 1.00 50.38 188 ALA A C 1
ATOM 1343 O O . ALA A 1 188 ? 10.432 13.325 3.960 1.00 50.38 188 ALA A O 1
ATOM 1344 N N . PRO A 1 189 ? 9.352 11.800 2.714 1.00 52.03 189 PRO A N 1
ATOM 1345 C CA . PRO A 1 189 ? 8.055 12.259 3.166 1.00 52.03 189 PRO A CA 1
ATOM 1346 C C . PRO A 1 189 ? 7.949 11.995 4.663 1.00 52.03 189 PRO A C 1
ATOM 1348 O O . PRO A 1 189 ? 8.052 10.856 5.122 1.00 52.03 189 PRO A O 1
ATOM 1351 N N . ASN A 1 190 ? 7.733 13.069 5.418 1.00 49.81 190 ASN A N 1
ATOM 1352 C CA . ASN A 1 190 ? 7.191 12.968 6.759 1.00 49.81 190 ASN A CA 1
ATOM 1353 C C . ASN A 1 190 ? 5.810 12.335 6.605 1.00 49.81 190 ASN A C 1
ATOM 1355 O O . ASN A 1 190 ? 4.865 12.998 6.181 1.00 49.81 190 ASN A O 1
ATOM 1359 N N . TYR A 1 191 ? 5.701 11.038 6.888 1.00 54.81 191 TYR A N 1
ATOM 1360 C CA . TYR A 1 191 ? 4.400 10.432 7.110 1.00 54.81 191 TYR A CA 1
ATOM 1361 C C . TYR A 1 191 ? 3.855 11.067 8.383 1.00 54.81 191 TYR A C 1
ATOM 1363 O O . TYR A 1 191 ? 4.254 10.707 9.494 1.00 54.81 191 TYR A O 1
ATOM 1371 N N . GLU A 1 192 ? 3.005 12.076 8.222 1.00 66.25 192 GLU A N 1
ATOM 1372 C CA . GLU A 1 192 ? 2.253 12.597 9.345 1.00 66.25 192 GLU A CA 1
ATOM 1373 C C . GLU A 1 192 ? 1.314 11.490 9.801 1.00 66.25 192 GLU A C 1
ATOM 1375 O O . GLU A 1 192 ? 0.408 11.063 9.086 1.00 66.25 192 GLU A O 1
ATOM 1380 N N . VAL A 1 193 ? 1.600 10.957 10.986 1.00 76.94 193 VAL A N 1
ATOM 1381 C CA . VAL A 1 193 ? 0.764 9.941 11.610 1.00 76.94 193 VAL A CA 1
ATOM 1382 C C . VAL A 1 193 ? -0.638 10.540 11.780 1.00 76.94 193 VAL A C 1
ATOM 1384 O O . VAL A 1 193 ? -0.748 11.592 12.420 1.00 76.94 193 VAL A O 1
ATOM 1387 N N . PRO A 1 194 ? -1.698 9.900 11.242 1.00 83.50 194 PRO A N 1
ATOM 1388 C CA . PRO A 1 194 ? -3.063 10.384 11.401 1.00 83.50 194 PRO A CA 1
ATOM 1389 C C . PRO A 1 194 ? -3.402 10.622 12.871 1.00 83.50 194 PRO A C 1
ATOM 1391 O O . PRO A 1 194 ? -3.038 9.813 13.729 1.00 83.50 194 PRO A O 1
ATOM 1394 N N . ASP A 1 195 ? -4.156 11.680 13.165 1.00 87.88 195 ASP A N 1
ATOM 1395 C CA . ASP A 1 195 ? -4.428 12.102 14.548 1.00 87.88 195 ASP A CA 1
ATOM 1396 C C . ASP A 1 195 ? -5.079 11.008 15.399 1.00 87.88 195 ASP A C 1
ATOM 1398 O O . ASP A 1 195 ? -4.802 10.884 16.589 1.00 87.88 195 ASP A O 1
ATOM 1402 N N . VAL A 1 196 ? -5.888 10.142 14.781 1.00 87.31 196 VAL A N 1
ATOM 1403 C CA . VAL A 1 196 ? -6.495 8.987 15.458 1.00 87.31 196 VAL A CA 1
ATOM 1404 C C . VAL A 1 196 ? -5.454 7.987 15.979 1.00 87.31 196 VAL A C 1
ATOM 1406 O O . VAL A 1 196 ? -5.667 7.393 17.032 1.00 87.31 196 VAL A O 1
ATOM 1409 N N . ILE A 1 197 ? -4.334 7.812 15.272 1.00 90.19 197 ILE A N 1
ATOM 1410 C CA . ILE A 1 197 ? -3.224 6.949 15.693 1.00 90.19 197 ILE A CA 1
ATOM 1411 C C . ILE A 1 197 ? -2.345 7.704 16.689 1.00 90.19 197 ILE A C 1
ATOM 1413 O O . ILE A 1 197 ? -1.987 7.141 17.721 1.00 90.19 197 ILE A O 1
ATOM 1417 N N . ARG A 1 198 ? -2.061 8.988 16.438 1.00 88.94 198 ARG A N 1
ATOM 1418 C CA . ARG A 1 198 ? -1.298 9.853 17.352 1.00 88.94 198 ARG A CA 1
ATOM 1419 C C . ARG A 1 198 ? -1.912 9.874 18.755 1.00 88.94 198 ARG A C 1
ATOM 1421 O O . ARG A 1 198 ? -1.209 9.640 19.732 1.00 88.94 198 ARG A O 1
ATOM 1428 N N . ALA A 1 199 ? -3.231 10.024 18.844 1.00 91.00 199 ALA A N 1
ATOM 1429 C CA . ALA A 1 199 ? -3.956 9.993 20.109 1.00 91.00 199 ALA A CA 1
ATOM 1430 C C . ALA A 1 199 ? -3.820 8.648 20.851 1.00 91.00 199 ALA A C 1
ATOM 1432 O O . ALA A 1 199 ? -3.857 8.611 22.077 1.00 91.00 199 ALA A O 1
ATOM 1433 N N . GLU A 1 200 ? -3.672 7.524 20.142 1.00 92.38 200 GLU A N 1
ATOM 1434 C CA . GLU A 1 200 ? -3.411 6.227 20.780 1.00 92.38 200 GLU A CA 1
ATOM 1435 C C . GLU A 1 200 ? -1.935 6.045 21.152 1.00 92.38 200 GLU A C 1
ATOM 1437 O O . GLU A 1 200 ? -1.645 5.409 22.166 1.00 92.38 200 GLU A O 1
ATOM 1442 N N . MET A 1 201 ? -1.003 6.638 20.399 1.00 88.81 201 MET A N 1
ATOM 1443 C CA . MET A 1 201 ? 0.413 6.692 20.778 1.00 88.81 201 MET A CA 1
ATOM 1444 C C . MET A 1 201 ? 0.593 7.434 22.105 1.00 88.81 201 MET A C 1
ATOM 1446 O O . MET A 1 201 ? 1.261 6.920 22.995 1.00 88.81 201 MET A O 1
ATOM 1450 N N . GLU A 1 202 ? -0.070 8.577 22.282 1.00 90.88 202 GLU A N 1
ATOM 1451 C CA . GLU A 1 202 ? -0.046 9.357 23.530 1.00 90.88 202 GLU A CA 1
ATOM 1452 C C . GLU A 1 202 ? -0.646 8.595 24.722 1.00 90.88 202 GLU A C 1
ATOM 1454 O O . GLU A 1 202 ? -0.173 8.719 25.849 1.00 90.88 202 GLU A O 1
ATOM 1459 N N . LYS A 1 203 ? -1.659 7.755 24.477 1.00 90.94 203 LYS A N 1
ATOM 1460 C CA . LYS A 1 203 ? -2.274 6.890 25.498 1.00 90.94 203 LYS A CA 1
ATOM 1461 C C . LYS A 1 203 ? -1.486 5.610 25.771 1.00 90.94 203 LYS A C 1
ATOM 1463 O O . LYS A 1 203 ? -1.877 4.841 26.650 1.00 90.94 203 LYS A O 1
ATOM 1468 N N . THR A 1 204 ? -0.433 5.323 25.006 1.00 90.94 204 THR A N 1
ATOM 1469 C CA . THR A 1 204 ? 0.320 4.074 25.145 1.00 90.94 204 THR A CA 1
ATOM 1470 C C . THR A 1 204 ? 1.192 4.134 26.399 1.00 90.94 204 THR A C 1
ATOM 1472 O O . THR A 1 204 ? 2.083 4.979 26.474 1.00 90.94 204 THR A O 1
ATOM 1475 N N . PRO A 1 205 ? 0.984 3.245 27.390 1.00 86.81 205 PRO A N 1
ATOM 1476 C CA . PRO A 1 205 ? 1.802 3.251 28.596 1.00 86.81 205 PRO A CA 1
ATOM 1477 C C . PRO A 1 205 ? 3.268 2.941 28.288 1.00 86.81 205 PRO A C 1
ATOM 1479 O O . PRO A 1 205 ? 3.569 2.128 27.411 1.00 86.81 205 PRO A O 1
ATOM 1482 N N . MET A 1 206 ? 4.185 3.532 29.055 1.00 86.00 206 MET A N 1
ATOM 1483 C CA . MET A 1 206 ? 5.616 3.260 28.913 1.00 86.00 206 MET A CA 1
ATOM 1484 C C . MET A 1 206 ? 5.900 1.759 29.086 1.00 86.00 206 MET A C 1
ATOM 1486 O O . MET A 1 206 ? 5.414 1.129 30.025 1.00 86.00 206 MET A O 1
ATOM 1490 N N . GLY A 1 207 ? 6.665 1.173 28.163 1.00 85.12 207 GLY A N 1
ATOM 1491 C CA . GLY A 1 207 ? 6.964 -0.264 28.164 1.00 85.12 207 GLY A CA 1
ATOM 1492 C C . GLY A 1 207 ? 5.843 -1.164 27.626 1.00 85.12 207 GLY A C 1
ATOM 1493 O O . GLY A 1 207 ? 6.002 -2.385 27.632 1.00 85.12 207 GLY A O 1
ATOM 1494 N N . LYS A 1 208 ? 4.735 -0.592 27.136 1.00 88.69 208 LYS A N 1
ATOM 1495 C CA . LYS A 1 208 ? 3.694 -1.312 26.393 1.00 88.69 208 LYS A CA 1
ATOM 1496 C C . LYS A 1 208 ? 3.694 -0.923 24.919 1.00 88.69 208 LYS A C 1
ATOM 1498 O O . LYS A 1 208 ? 4.199 0.124 24.525 1.00 88.69 208 LYS A O 1
ATOM 1503 N N . THR A 1 209 ? 3.084 -1.774 24.107 1.00 90.69 209 THR A N 1
ATOM 1504 C CA . THR A 1 209 ? 2.825 -1.510 22.690 1.00 90.69 209 THR A CA 1
ATOM 1505 C C . THR A 1 209 ? 1.321 -1.423 22.475 1.00 90.69 209 THR A C 1
ATOM 1507 O O . THR A 1 209 ? 0.587 -2.289 22.946 1.00 90.69 209 THR A O 1
ATOM 1510 N N . THR A 1 210 ? 0.851 -0.401 21.758 1.00 92.12 210 THR A N 1
ATOM 1511 C CA . THR A 1 210 ? -0.547 -0.330 21.311 1.00 92.12 210 THR A CA 1
ATOM 1512 C C . THR A 1 210 ? -0.634 -0.707 19.839 1.00 92.12 210 THR A C 1
ATOM 1514 O O . THR A 1 210 ? 0.034 -0.106 19.002 1.00 92.12 210 THR A O 1
ATOM 1517 N N . VAL A 1 211 ? -1.488 -1.675 19.525 1.00 91.81 211 VAL A N 1
ATOM 1518 C CA . VAL A 1 211 ? -1.937 -1.970 18.164 1.00 91.81 211 VAL A CA 1
ATOM 1519 C C . VAL A 1 211 ? -3.234 -1.204 17.941 1.00 91.81 211 VAL A C 1
ATOM 1521 O O . VAL A 1 211 ? -4.196 -1.415 18.675 1.00 91.81 211 VAL A O 1
ATOM 1524 N N . VAL A 1 212 ? -3.260 -0.299 16.963 1.00 93.56 212 VAL A N 1
ATOM 1525 C CA . VAL A 1 212 ? -4.493 0.386 16.553 1.00 93.56 212 VAL A CA 1
ATOM 1526 C C . VAL A 1 212 ? -5.136 -0.433 15.441 1.00 93.56 212 VAL A C 1
ATOM 1528 O O . VAL A 1 212 ? -4.556 -0.558 14.366 1.00 93.56 212 VAL A O 1
ATOM 1531 N N . ASP A 1 213 ? -6.304 -1.000 15.720 1.00 93.38 213 ASP A N 1
ATOM 1532 C CA . ASP A 1 213 ? -7.008 -1.924 14.829 1.00 93.38 213 ASP A CA 1
ATOM 1533 C C . ASP A 1 213 ? -8.268 -1.257 14.268 1.00 93.38 213 ASP A C 1
ATOM 1535 O O . ASP A 1 213 ? -9.178 -0.919 15.023 1.00 93.38 213 ASP A O 1
ATOM 1539 N N . PHE A 1 214 ? -8.308 -1.019 12.956 1.00 95.06 214 PHE A N 1
ATOM 1540 C CA . PHE A 1 214 ? -9.488 -0.473 12.285 1.00 95.06 214 PHE A CA 1
ATOM 1541 C C . PHE A 1 214 ? -10.377 -1.627 11.848 1.00 95.06 214 PHE A C 1
ATOM 1543 O O . PHE A 1 214 ? -9.991 -2.421 10.990 1.00 95.06 214 PHE A O 1
ATOM 1550 N N . VAL A 1 215 ? -11.557 -1.721 12.451 1.00 96.31 215 VAL A N 1
ATOM 1551 C CA . VAL A 1 215 ? -12.329 -2.958 12.463 1.00 96.31 215 VAL A CA 1
ATOM 1552 C C . VAL A 1 215 ? -13.756 -2.761 11.977 1.00 96.31 215 VAL A C 1
ATOM 1554 O O . VAL A 1 215 ? -14.439 -1.800 12.329 1.00 96.31 215 VAL A O 1
ATOM 1557 N N . ASP A 1 216 ? -14.200 -3.751 11.212 1.00 97.62 216 ASP A N 1
ATOM 1558 C CA . ASP A 1 216 ? -15.591 -4.050 10.921 1.00 97.62 216 ASP A CA 1
ATOM 1559 C C . ASP A 1 216 ? -15.831 -5.522 11.293 1.00 97.62 216 ASP A C 1
ATOM 1561 O O . ASP A 1 216 ? -15.115 -6.413 10.826 1.00 97.62 216 ASP A O 1
ATOM 1565 N N . PHE A 1 217 ? -16.812 -5.780 12.158 1.00 98.06 217 PHE A N 1
ATOM 1566 C CA . PHE A 1 217 ? -17.076 -7.121 12.676 1.00 98.06 217 PHE A CA 1
ATOM 1567 C C . PHE A 1 217 ? -17.709 -8.068 11.650 1.00 98.06 217 PHE A C 1
ATOM 1569 O O . PHE A 1 217 ? -17.617 -9.277 11.827 1.00 98.06 217 PHE A O 1
ATOM 1576 N N . GLU A 1 218 ? -18.307 -7.585 10.563 1.00 98.00 218 GLU A N 1
ATOM 1577 C CA . GLU A 1 218 ? -18.803 -8.427 9.466 1.00 98.00 218 GLU A CA 1
ATOM 1578 C C . GLU A 1 218 ? -17.739 -8.693 8.397 1.00 98.00 218 GLU A C 1
ATOM 1580 O O . GLU A 1 218 ? -17.826 -9.683 7.669 1.00 98.00 218 GLU A O 1
ATOM 1585 N N . CYS A 1 219 ? -16.693 -7.866 8.327 1.00 97.50 219 CYS A N 1
ATOM 1586 C CA . CYS A 1 219 ? -15.655 -8.002 7.314 1.00 97.50 219 CYS A CA 1
ATOM 1587 C C . CYS A 1 219 ? -14.886 -9.337 7.443 1.00 97.50 219 CYS A C 1
ATOM 1589 O O . CYS A 1 219 ? -14.236 -9.588 8.468 1.00 97.50 219 CYS A O 1
ATOM 1591 N N . PRO A 1 220 ? -14.847 -10.176 6.387 1.00 96.19 220 PRO A N 1
ATOM 1592 C CA . PRO A 1 220 ? -14.152 -11.463 6.435 1.00 96.19 220 PRO A CA 1
ATOM 1593 C C . PRO A 1 220 ? -12.635 -11.309 6.621 1.00 96.19 220 PRO A C 1
ATOM 1595 O O . PRO A 1 220 ? -12.001 -12.153 7.252 1.00 96.19 220 PRO A O 1
ATOM 1598 N N . PHE A 1 221 ? -12.042 -10.214 6.132 1.00 96.25 221 PHE A N 1
ATOM 1599 C CA . PHE A 1 221 ? -10.616 -9.934 6.321 1.00 96.25 221 PHE A CA 1
ATOM 1600 C C . PHE A 1 221 ? -10.293 -9.495 7.754 1.00 96.25 221 PHE A C 1
ATOM 1602 O O . PHE A 1 221 ? -9.272 -9.916 8.297 1.00 96.25 221 PHE A O 1
ATOM 1609 N N . CYS A 1 222 ? -11.163 -8.700 8.389 1.00 96.50 222 CYS A N 1
ATOM 1610 C CA . CYS A 1 222 ? -11.012 -8.335 9.800 1.00 96.50 222 CYS A CA 1
ATOM 1611 C C . CYS A 1 222 ? -11.118 -9.576 10.694 1.00 96.50 222 CYS A C 1
ATOM 1613 O O . CYS A 1 222 ? -10.267 -9.776 11.555 1.00 96.50 222 CYS A O 1
ATOM 1615 N N . ARG A 1 223 ? -12.082 -10.468 10.427 1.00 95.81 223 ARG A N 1
ATOM 1616 C CA . ARG A 1 223 ? -12.216 -11.758 11.130 1.00 95.81 223 ARG A CA 1
ATOM 1617 C C . ARG A 1 223 ? -10.983 -12.642 10.978 1.00 95.81 223 ARG A C 1
ATOM 1619 O O . ARG A 1 223 ? -10.456 -13.141 11.967 1.00 95.81 223 ARG A O 1
ATOM 1626 N N . ALA A 1 224 ? -10.487 -12.795 9.749 1.00 94.62 224 ALA A N 1
ATOM 1627 C CA . ALA A 1 224 ? -9.264 -13.551 9.495 1.00 94.62 224 ALA A CA 1
ATOM 1628 C C . ALA A 1 224 ? -8.055 -12.948 10.232 1.00 94.62 224 ALA A C 1
ATOM 1630 O O . ALA A 1 224 ? -7.246 -13.681 10.796 1.00 94.62 224 ALA A O 1
ATOM 1631 N N . THR A 1 225 ? -7.954 -11.616 10.263 1.00 93.75 225 THR A N 1
ATOM 1632 C CA . THR A 1 225 ? -6.885 -10.898 10.970 1.00 93.75 225 THR A CA 1
ATOM 1633 C C . THR A 1 225 ? -6.980 -11.110 12.480 1.00 93.75 225 THR A C 1
ATOM 1635 O O . THR A 1 225 ? -5.969 -11.405 13.114 1.00 93.75 225 THR A O 1
ATOM 1638 N N . HIS A 1 226 ? -8.182 -11.027 13.059 1.00 94.12 226 HIS A N 1
ATOM 1639 C CA . HIS A 1 226 ? -8.420 -11.298 14.479 1.00 94.12 226 HIS A CA 1
ATOM 1640 C C . HIS A 1 226 ? -7.961 -12.709 14.865 1.00 94.12 226 HIS A C 1
ATOM 1642 O O . HIS A 1 226 ? -7.161 -12.859 15.788 1.00 94.12 226 HIS A O 1
ATOM 1648 N N . GLU A 1 227 ? -8.357 -13.732 14.102 1.00 93.38 227 GLU A N 1
ATOM 1649 C CA . GLU A 1 227 ? -7.931 -15.118 14.350 1.00 93.38 227 GLU A CA 1
ATOM 1650 C C . GLU A 1 227 ? -6.411 -15.308 14.242 1.00 93.38 227 GLU A C 1
ATOM 1652 O O . GLU A 1 227 ? -5.810 -16.015 15.052 1.00 93.38 227 GLU A O 1
ATOM 1657 N N . GLN A 1 228 ? -5.758 -14.629 13.296 1.00 92.31 228 GLN A N 1
ATOM 1658 C CA . GLN A 1 228 ? -4.298 -14.666 13.163 1.00 92.31 228 GLN A CA 1
ATOM 1659 C C . GLN A 1 228 ? -3.575 -13.933 14.302 1.00 92.31 228 GLN A C 1
ATOM 1661 O O . GLN A 1 228 ? -2.487 -14.347 14.709 1.00 92.31 228 GLN A O 1
ATOM 1666 N N . LEU A 1 229 ? -4.161 -12.858 14.837 1.00 90.06 229 LEU A N 1
ATOM 1667 C CA . LEU A 1 229 ? -3.563 -12.064 15.911 1.00 90.06 229 LEU A CA 1
ATOM 1668 C C . LEU A 1 229 ? -3.713 -12.709 17.290 1.00 90.06 229 LEU A C 1
ATOM 1670 O O . LEU A 1 229 ? -2.820 -12.540 18.120 1.00 90.06 229 LEU A O 1
ATOM 1674 N N . LYS A 1 230 ? -4.781 -13.473 17.549 1.00 89.31 230 LYS A N 1
ATOM 1675 C CA . LYS A 1 230 ? -5.021 -14.156 18.838 1.00 89.31 230 LYS A CA 1
ATOM 1676 C C . LYS A 1 230 ? -3.796 -14.882 19.414 1.00 89.31 230 LYS A C 1
ATOM 1678 O O . LYS A 1 230 ? -3.420 -14.563 20.547 1.00 89.31 230 LYS A O 1
ATOM 1683 N N . PRO A 1 231 ? -3.124 -15.810 18.696 1.00 89.56 231 PRO A N 1
ATOM 1684 C CA . PRO A 1 231 ? -1.968 -16.517 19.248 1.00 89.56 231 PRO A CA 1
ATOM 1685 C C . PRO A 1 231 ? -0.786 -15.581 19.525 1.00 89.56 231 PRO A C 1
ATOM 1687 O O . PRO A 1 231 ? -0.055 -15.791 20.492 1.00 89.56 231 PRO A O 1
ATOM 1690 N N . VAL A 1 232 ? -0.612 -14.530 18.719 1.00 88.00 232 VAL A N 1
ATOM 1691 C CA . VAL A 1 232 ? 0.450 -13.534 18.907 1.00 88.00 232 VAL A CA 1
ATOM 1692 C C . VAL A 1 232 ? 0.176 -12.704 20.157 1.00 88.00 232 VAL A C 1
ATOM 1694 O O . VAL A 1 232 ? 1.048 -12.569 21.010 1.00 88.00 232 VAL A O 1
ATOM 1697 N N . LEU A 1 233 ? -1.049 -12.199 20.314 1.00 88.12 233 LEU A N 1
ATOM 1698 C CA . LEU A 1 233 ? -1.458 -11.400 21.469 1.00 88.12 233 LEU A CA 1
ATOM 1699 C C . LEU A 1 233 ? -1.365 -12.202 22.773 1.00 88.12 233 LEU A C 1
ATOM 1701 O O . LEU A 1 233 ? -0.868 -11.671 23.769 1.00 88.12 233 LEU A O 1
ATOM 1705 N N . ALA A 1 234 ? -1.736 -13.486 22.757 1.00 88.00 234 ALA A N 1
ATOM 1706 C CA . ALA A 1 234 ? -1.617 -14.375 23.915 1.00 88.00 234 ALA A CA 1
ATOM 1707 C C . ALA A 1 234 ? -0.164 -14.504 24.416 1.00 88.00 234 ALA A C 1
ATOM 1709 O O . ALA A 1 234 ? 0.085 -14.499 25.622 1.00 88.00 234 ALA A O 1
ATOM 1710 N N . GLN A 1 235 ? 0.816 -14.533 23.506 1.00 90.19 235 GLN A N 1
ATOM 1711 C CA . GLN A 1 235 ? 2.243 -14.611 23.850 1.00 90.19 235 GLN A CA 1
ATOM 1712 C C . GLN A 1 235 ? 2.802 -13.312 24.450 1.00 90.19 235 GLN A C 1
ATOM 1714 O O . GLN A 1 235 ? 3.876 -13.308 25.057 1.00 90.19 235 GLN A O 1
ATOM 1719 N N . THR A 1 236 ? 2.096 -12.188 24.313 1.00 87.56 236 THR A N 1
ATOM 1720 C CA . THR A 1 236 ? 2.600 -10.890 24.790 1.00 87.56 236 THR A CA 1
ATOM 1721 C C . THR A 1 236 ? 2.476 -10.716 26.303 1.00 87.56 236 THR A C 1
ATOM 1723 O O . THR A 1 236 ? 3.095 -9.798 26.845 1.00 87.56 236 THR A O 1
ATOM 1726 N N . GLN A 1 237 ? 1.709 -11.579 26.986 1.00 83.94 237 GLN A N 1
ATOM 1727 C CA . GLN A 1 237 ? 1.456 -11.517 28.434 1.00 83.94 237 GLN A CA 1
ATOM 1728 C C . GLN A 1 237 ? 0.951 -10.131 28.891 1.00 83.94 237 GLN A C 1
ATOM 1730 O O . GLN A 1 237 ? 1.353 -9.613 29.930 1.00 83.94 237 GLN A O 1
ATOM 1735 N N . GLY A 1 238 ? 0.102 -9.487 28.081 1.00 81.06 238 GLY A N 1
ATOM 1736 C CA . GLY A 1 238 ? -0.497 -8.182 28.399 1.00 81.06 238 GLY A CA 1
ATOM 1737 C C . GLY A 1 238 ? 0.412 -6.965 28.167 1.00 81.06 238 GLY A C 1
ATOM 1738 O O . GLY A 1 238 ? 0.062 -5.844 28.561 1.00 81.06 238 GLY A O 1
ATOM 1739 N N . ARG A 1 239 ? 1.571 -7.159 27.518 1.00 86.88 239 ARG A N 1
ATOM 1740 C CA . ARG A 1 239 ? 2.434 -6.061 27.040 1.00 86.88 239 ARG A CA 1
ATOM 1741 C C . ARG A 1 239 ? 1.862 -5.348 25.817 1.00 86.88 239 ARG A C 1
ATOM 1743 O O . ARG A 1 239 ? 2.222 -4.198 25.572 1.00 86.88 239 ARG A O 1
ATOM 1750 N N . VAL A 1 240 ? 0.971 -6.008 25.077 1.00 90.19 240 VAL A N 1
ATOM 1751 C CA . VAL A 1 240 ? 0.273 -5.417 23.935 1.00 90.19 240 VAL A CA 1
ATOM 1752 C C . VAL A 1 240 ? -1.159 -5.063 24.319 1.00 90.19 240 VAL A C 1
ATOM 1754 O O . VAL A 1 240 ? -1.887 -5.886 24.866 1.00 90.19 240 VAL A O 1
ATOM 1757 N N . ARG A 1 241 ? -1.554 -3.826 24.019 1.00 87.50 241 ARG A N 1
ATOM 1758 C CA . ARG A 1 241 ? -2.930 -3.325 24.080 1.00 87.50 241 ARG A CA 1
ATOM 1759 C C . ARG A 1 241 ? -3.477 -3.243 22.659 1.00 87.50 241 ARG A C 1
ATOM 1761 O O . ARG A 1 241 ? -2.804 -2.695 21.792 1.00 87.50 241 ARG A O 1
ATOM 1768 N N . VAL A 1 242 ? -4.703 -3.703 22.431 1.00 91.19 242 VAL A N 1
ATOM 1769 C CA . VAL A 1 242 ? -5.405 -3.481 21.158 1.00 91.19 242 VAL A CA 1
ATOM 1770 C C . VAL A 1 242 ? -6.397 -2.334 21.336 1.00 91.19 242 VAL A C 1
ATOM 1772 O O . VAL A 1 242 ? -7.270 -2.381 22.198 1.00 91.19 242 VAL A O 1
ATOM 1775 N N . ALA A 1 243 ? -6.235 -1.273 20.552 1.00 92.69 243 ALA A N 1
ATOM 1776 C CA . ALA A 1 243 ? -7.134 -0.131 20.496 1.00 92.69 243 ALA A CA 1
ATOM 1777 C C . ALA A 1 243 ? -7.962 -0.215 19.212 1.00 92.69 243 ALA A C 1
ATOM 1779 O O . ALA A 1 243 ? -7.472 0.132 18.137 1.00 92.69 243 ALA A O 1
ATOM 1780 N N . ARG A 1 244 ? -9.213 -0.669 19.324 1.00 94.06 244 ARG A N 1
ATOM 1781 C CA . ARG A 1 244 ? -10.108 -0.800 18.171 1.00 94.06 244 ARG A CA 1
ATOM 1782 C C . ARG A 1 244 ? -10.693 0.555 17.764 1.00 94.06 244 ARG A C 1
ATOM 1784 O O . ARG A 1 244 ? -11.025 1.392 18.607 1.00 94.06 244 ARG A O 1
ATOM 1791 N N . LYS A 1 245 ? -10.770 0.788 16.458 1.00 95.12 245 LYS A N 1
ATOM 1792 C CA . LYS A 1 245 ? -11.406 1.933 15.802 1.00 95.12 245 LYS A CA 1
ATOM 1793 C C . LYS A 1 245 ? -12.456 1.374 14.855 1.00 95.12 245 LYS A C 1
ATOM 1795 O O . LYS A 1 245 ? -12.117 0.707 13.886 1.00 95.12 245 LYS A O 1
ATOM 1800 N N . HIS A 1 246 ? -13.721 1.606 15.172 1.00 96.25 246 HIS A N 1
ATOM 1801 C CA . HIS A 1 246 ? -14.837 0.980 14.469 1.00 96.25 246 HIS A CA 1
ATOM 1802 C C . HIS A 1 246 ? -15.133 1.722 13.165 1.00 96.25 246 HIS A C 1
ATOM 1804 O O . HIS A 1 246 ? -15.378 2.928 13.198 1.00 96.25 246 HIS A O 1
ATOM 1810 N N . VAL A 1 247 ? -15.086 0.993 12.047 1.00 96.19 247 VAL A N 1
ATOM 1811 C CA . VAL A 1 247 ? -15.296 1.500 10.680 1.00 96.19 247 VAL A CA 1
ATOM 1812 C C . VAL A 1 247 ? -16.337 0.617 9.975 1.00 96.19 247 VAL A C 1
ATOM 1814 O O . VAL A 1 247 ? -15.976 -0.196 9.122 1.00 96.19 247 VAL A O 1
ATOM 1817 N N . PRO A 1 248 ? -17.626 0.702 10.352 1.00 96.12 248 PRO A N 1
ATOM 1818 C CA . PRO A 1 248 ? -18.667 -0.136 9.774 1.00 96.12 248 PRO A CA 1
ATOM 1819 C C . PRO A 1 248 ? -18.884 0.220 8.302 1.00 96.12 248 PRO A C 1
ATOM 1821 O O . PRO A 1 248 ? -19.297 1.329 7.949 1.00 96.12 248 PRO A O 1
ATOM 1824 N N . LEU A 1 249 ? -18.604 -0.732 7.421 1.00 95.38 249 LEU A N 1
ATOM 1825 C CA . LEU A 1 249 ? -18.749 -0.557 5.987 1.00 95.38 249 LEU A CA 1
ATOM 1826 C C . LEU A 1 249 ? -20.231 -0.571 5.611 1.00 95.38 249 LEU A C 1
ATOM 1828 O O . LEU A 1 249 ? -20.989 -1.443 6.016 1.00 95.38 249 LEU A O 1
ATOM 1832 N N . ARG A 1 250 ? -20.645 0.356 4.742 1.00 93.88 250 ARG A N 1
ATOM 1833 C CA . ARG A 1 250 ? -22.055 0.518 4.322 1.00 93.88 250 ARG A CA 1
ATOM 1834 C C . ARG A 1 250 ? -22.674 -0.719 3.659 1.00 93.88 250 ARG A C 1
ATOM 1836 O O . ARG A 1 250 ? -23.888 -0.792 3.530 1.00 93.88 250 ARG A O 1
ATOM 1843 N N . MET A 1 251 ? -21.840 -1.638 3.176 1.00 95.50 251 MET A N 1
ATOM 1844 C CA . MET A 1 251 ? -22.257 -2.894 2.546 1.00 95.50 251 MET A CA 1
ATOM 1845 C C . MET A 1 251 ? -22.538 -4.020 3.551 1.00 95.50 251 MET A C 1
ATOM 1847 O O . MET A 1 251 ? -23.031 -5.067 3.146 1.00 95.50 251 MET A O 1
ATOM 1851 N N . HIS A 1 252 ? -22.217 -3.814 4.828 1.00 97.19 252 HIS A N 1
ATOM 1852 C CA . HIS A 1 252 ? -22.445 -4.757 5.914 1.00 97.19 252 HIS A CA 1
ATOM 1853 C C . HIS A 1 252 ? -23.645 -4.291 6.744 1.00 97.19 252 HIS A C 1
ATOM 1855 O O . HIS A 1 252 ? -23.664 -3.171 7.258 1.00 97.19 252 HIS A O 1
ATOM 1861 N N . LEU A 1 253 ? -24.685 -5.125 6.795 1.00 97.31 253 LEU A N 1
ATOM 1862 C CA . LEU A 1 253 ? -26.021 -4.731 7.250 1.00 97.31 253 LEU A CA 1
ATOM 1863 C C . LEU A 1 253 ? -26.076 -4.411 8.752 1.00 97.31 253 LEU A C 1
ATOM 1865 O O . LEU A 1 253 ? -26.764 -3.483 9.165 1.00 97.31 253 LEU A O 1
ATOM 1869 N N . HIS A 1 254 ? -25.343 -5.176 9.548 1.00 98.00 254 HIS A N 1
ATOM 1870 C CA . HIS A 1 254 ? -25.294 -5.173 11.006 1.00 98.00 254 HIS A CA 1
ATOM 1871 C C . HIS A 1 254 ? -23.973 -4.622 11.572 1.00 98.00 254 HIS A C 1
ATOM 1873 O O . HIS A 1 254 ? -23.806 -4.530 12.789 1.00 98.00 254 HIS A O 1
ATOM 1879 N N . ALA A 1 255 ? -23.029 -4.199 10.726 1.00 97.31 255 ALA A N 1
ATOM 1880 C CA . ALA A 1 255 ? -21.724 -3.709 11.164 1.00 97.31 255 ALA A CA 1
ATOM 1881 C C . ALA A 1 255 ? -21.840 -2.502 12.100 1.00 97.31 255 ALA A C 1
ATOM 1883 O O . ALA A 1 255 ? -21.059 -2.375 13.045 1.00 97.31 255 ALA A O 1
ATOM 1884 N N . LYS A 1 256 ? -22.831 -1.628 11.877 1.00 96.81 256 LYS A N 1
ATOM 1885 C CA . LYS A 1 256 ? -23.097 -0.486 12.762 1.00 96.81 256 LYS A CA 1
ATOM 1886 C C . LYS A 1 256 ? -23.589 -0.935 14.142 1.00 96.81 256 LYS A C 1
ATOM 1888 O O . LYS A 1 256 ? -23.116 -0.403 15.143 1.00 96.81 256 LYS A O 1
ATOM 1893 N N . ASP A 1 257 ? -24.482 -1.921 14.202 1.00 97.62 257 ASP A N 1
ATOM 1894 C CA . ASP A 1 257 ? -25.003 -2.463 15.464 1.00 97.62 257 ASP A CA 1
ATOM 1895 C C . ASP A 1 257 ? -23.873 -3.110 16.280 1.00 97.62 257 ASP A C 1
ATOM 1897 O O . ASP A 1 257 ? -23.694 -2.812 17.465 1.00 97.62 257 ASP A O 1
ATOM 1901 N N . ALA A 1 258 ? -23.030 -3.907 15.617 1.00 98.06 258 ALA A N 1
ATOM 1902 C CA . ALA A 1 258 ? -21.846 -4.512 16.220 1.00 98.06 258 ALA A CA 1
ATOM 1903 C C . ALA A 1 258 ? -20.825 -3.461 16.699 1.00 98.06 258 ALA A C 1
ATOM 1905 O O . ALA A 1 258 ? -20.271 -3.584 17.794 1.00 98.06 258 ALA A O 1
ATOM 1906 N N . ALA A 1 259 ? -20.601 -2.397 15.920 1.00 98.06 259 ALA A N 1
ATOM 1907 C CA . ALA A 1 259 ? -19.724 -1.289 16.297 1.00 98.06 259 ALA A CA 1
ATOM 1908 C C . ALA A 1 259 ? -20.229 -0.541 17.543 1.00 98.06 259 ALA A C 1
ATOM 1910 O O . ALA A 1 259 ? -19.443 -0.263 18.451 1.00 98.06 259 ALA A O 1
ATOM 1911 N N . LEU A 1 260 ? -21.534 -0.253 17.632 1.00 97.88 260 LEU A N 1
ATOM 1912 C CA . LEU A 1 260 ? -22.141 0.368 18.817 1.00 97.88 260 LEU A CA 1
ATOM 1913 C C . LEU A 1 260 ? -21.978 -0.525 20.053 1.00 97.88 260 LEU A C 1
ATOM 1915 O O . LEU A 1 260 ? -21.555 -0.050 21.112 1.00 97.88 260 LEU A O 1
ATOM 1919 N N . ALA A 1 261 ? -22.238 -1.825 19.903 1.00 98.00 261 ALA A N 1
ATOM 1920 C CA . ALA A 1 261 ? -22.075 -2.798 20.975 1.00 98.00 261 ALA A CA 1
ATOM 1921 C C . ALA A 1 261 ? -20.628 -2.857 21.488 1.00 98.00 261 ALA A C 1
ATOM 1923 O O . ALA A 1 261 ? -20.389 -2.788 22.697 1.00 98.00 261 ALA A O 1
ATOM 1924 N N . ALA A 1 262 ? -19.653 -2.911 20.579 1.00 97.75 262 ALA A N 1
ATOM 1925 C CA . ALA A 1 262 ? -18.238 -2.904 20.929 1.00 97.75 262 ALA A CA 1
ATOM 1926 C C . ALA A 1 262 ? -17.808 -1.585 21.590 1.00 97.75 262 ALA A C 1
ATOM 1928 O O . ALA A 1 262 ? -17.123 -1.608 22.614 1.00 97.75 262 ALA A O 1
ATOM 1929 N N . CYS A 1 263 ? -18.265 -0.434 21.085 1.00 97.38 263 CYS A N 1
ATOM 1930 C CA . CYS A 1 263 ? -18.040 0.867 21.715 1.00 97.38 263 CYS A CA 1
ATOM 1931 C C . CYS A 1 263 ? -18.535 0.888 23.171 1.00 97.38 263 CYS A C 1
ATOM 1933 O O . CYS A 1 263 ? -17.812 1.349 24.061 1.00 97.38 263 CYS A O 1
ATOM 1935 N N . CYS A 1 264 ? -19.742 0.387 23.434 1.00 97.88 264 CYS A N 1
ATOM 1936 C CA . CYS A 1 264 ? -20.291 0.313 24.787 1.00 97.88 264 CYS A CA 1
ATOM 1937 C C . CYS A 1 264 ? -19.517 -0.657 25.679 1.00 97.88 264 CYS A C 1
ATOM 1939 O O . CYS A 1 264 ? -19.185 -0.320 26.816 1.00 97.88 264 CYS A O 1
ATOM 1941 N N . ALA A 1 265 ? -19.128 -1.812 25.146 1.00 97.50 265 ALA A N 1
ATOM 1942 C CA . ALA A 1 265 ? -18.308 -2.766 25.875 1.00 97.50 265 ALA A CA 1
ATOM 1943 C C . ALA A 1 265 ? -16.935 -2.204 26.253 1.00 97.50 265 ALA A C 1
ATOM 1945 O O . ALA A 1 265 ? -16.456 -2.439 27.362 1.00 97.50 265 ALA A O 1
ATOM 1946 N N . GLU A 1 266 ? -16.313 -1.412 25.382 1.00 95.38 266 GLU A N 1
ATOM 1947 C CA . GLU A 1 266 ? -15.076 -0.697 25.697 1.00 95.38 266 GLU A CA 1
ATOM 1948 C C . GLU A 1 266 ? -15.269 0.322 26.828 1.00 95.38 266 GLU A C 1
ATOM 1950 O O . GLU A 1 266 ? -14.445 0.353 27.743 1.00 95.38 266 GLU A O 1
ATOM 1955 N N . LYS A 1 267 ? -16.365 1.106 26.816 1.00 94.44 267 LYS A N 1
ATOM 1956 C CA . LYS A 1 267 ? -16.706 2.040 27.914 1.00 94.44 267 LYS A CA 1
ATOM 1957 C C . LYS A 1 267 ? -16.853 1.298 29.253 1.00 94.44 267 LYS A C 1
ATOM 1959 O O . LYS A 1 267 ? -16.505 1.842 30.294 1.00 94.44 267 LYS A O 1
ATOM 1964 N N . MET A 1 268 ? -17.323 0.052 29.215 1.00 95.44 268 MET A N 1
ATOM 1965 C CA . MET A 1 268 ? -17.611 -0.783 30.389 1.00 95.44 268 MET A CA 1
ATOM 1966 C C . MET A 1 268 ? -16.483 -1.765 30.752 1.00 95.44 268 MET A C 1
ATOM 1968 O O . MET A 1 268 ? -16.676 -2.648 31.584 1.00 95.44 268 MET A O 1
ATOM 1972 N N . GLY A 1 269 ? -15.299 -1.644 30.139 1.00 94.62 269 GLY A N 1
ATOM 1973 C CA . GLY A 1 269 ? -14.134 -2.476 30.474 1.00 94.62 269 GLY A CA 1
ATOM 1974 C C . GLY A 1 269 ? -14.220 -3.935 30.003 1.00 94.62 269 GLY A C 1
ATOM 1975 O O . GLY A 1 269 ? -13.475 -4.786 30.483 1.00 94.62 269 GLY A O 1
ATOM 1976 N N . LYS A 1 270 ? -15.117 -4.235 29.060 1.00 96.50 270 LYS A N 1
ATOM 1977 C CA . LYS A 1 270 ? -15.385 -5.579 28.518 1.00 96.50 270 LYS A CA 1
ATOM 1978 C C . LYS A 1 270 ? -15.205 -5.669 26.996 1.00 96.50 270 LYS A C 1
ATOM 1980 O O . LYS A 1 270 ? -15.652 -6.631 26.376 1.00 96.50 270 LYS A O 1
ATOM 1985 N N . GLY A 1 271 ? -14.528 -4.686 26.400 1.00 94.44 271 GLY A N 1
ATOM 1986 C CA . GLY A 1 271 ? -14.355 -4.561 24.949 1.00 94.44 271 GLY A CA 1
ATOM 1987 C C . GLY A 1 271 ? -13.773 -5.807 24.276 1.00 94.44 271 GLY A C 1
ATOM 1988 O O . GLY A 1 271 ? -14.320 -6.254 23.276 1.00 94.44 271 GLY A O 1
ATOM 1989 N N . ASP A 1 272 ? -12.722 -6.413 24.838 1.00 93.12 272 ASP A N 1
ATOM 1990 C CA . ASP A 1 272 ? -12.096 -7.608 24.246 1.00 93.12 272 ASP A CA 1
ATOM 1991 C C . ASP A 1 272 ? -13.014 -8.836 24.266 1.00 93.12 272 ASP A C 1
ATOM 1993 O O . ASP A 1 272 ? -13.068 -9.575 23.286 1.00 93.12 272 ASP A O 1
ATOM 1997 N N . ALA A 1 273 ? -13.766 -9.033 25.353 1.00 95.06 273 ALA A N 1
ATOM 1998 C CA . ALA A 1 273 ? -14.684 -10.163 25.485 1.00 95.06 273 ALA A CA 1
ATOM 1999 C C . ALA A 1 273 ? -15.855 -10.057 24.497 1.00 95.06 273 ALA A C 1
ATOM 2001 O O . ALA A 1 273 ? -16.212 -11.037 23.848 1.00 95.06 273 ALA A O 1
ATOM 2002 N N . VAL A 1 274 ? -16.424 -8.857 24.343 1.00 97.38 274 VAL A N 1
ATOM 2003 C CA . VAL A 1 274 ? -17.501 -8.626 23.371 1.00 97.38 274 VAL A CA 1
ATOM 2004 C C . VAL A 1 274 ? -16.967 -8.678 21.941 1.00 97.38 274 VAL A C 1
ATOM 2006 O O . VAL A 1 274 ? -17.612 -9.278 21.090 1.00 97.38 274 VAL A O 1
ATOM 2009 N N . ALA A 1 275 ? -15.777 -8.136 21.665 1.00 96.25 275 ALA A N 1
ATOM 2010 C CA . ALA A 1 275 ? -15.159 -8.241 20.343 1.00 96.25 275 ALA A CA 1
ATOM 2011 C C . ALA A 1 275 ? -14.931 -9.704 19.928 1.00 96.25 275 ALA A C 1
ATOM 2013 O O . ALA A 1 275 ? -15.229 -10.063 18.794 1.00 96.25 275 ALA A O 1
ATOM 2014 N N . GLU A 1 276 ? -14.458 -10.555 20.844 1.00 95.88 276 GLU A N 1
ATOM 2015 C CA . GLU A 1 276 ? -14.310 -11.996 20.609 1.00 95.88 276 GLU A CA 1
ATOM 2016 C C . GLU A 1 276 ? -15.650 -12.663 20.266 1.00 95.88 276 GLU A C 1
ATOM 2018 O O . GLU A 1 276 ? -15.732 -13.435 19.307 1.00 95.88 276 GLU A O 1
ATOM 2023 N N . ALA A 1 277 ? -16.713 -12.336 21.009 1.00 97.38 277 ALA A N 1
ATOM 2024 C CA . ALA A 1 277 ? -18.051 -12.861 20.754 1.00 97.38 277 ALA A CA 1
ATOM 2025 C C . ALA A 1 277 ? -18.590 -12.411 19.386 1.00 97.38 277 ALA A C 1
ATOM 2027 O O . ALA A 1 277 ? -19.095 -13.234 18.623 1.00 97.38 277 ALA A O 1
ATOM 2028 N N . LEU A 1 278 ? -18.417 -11.133 19.039 1.00 98.00 278 LEU A N 1
ATOM 2029 C CA . LEU A 1 278 ? -18.804 -10.592 17.736 1.00 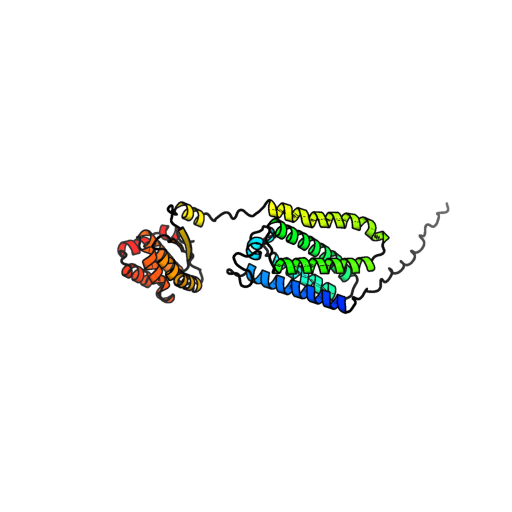98.00 278 LEU A CA 1
ATOM 2030 C C . LEU A 1 278 ? -18.019 -11.280 16.605 1.00 98.00 278 LEU A C 1
ATOM 2032 O O . LEU A 1 278 ? -18.610 -11.810 15.671 1.00 98.00 278 LEU A O 1
ATOM 2036 N N . PHE A 1 279 ? -16.694 -11.382 16.691 1.00 97.38 279 PHE A N 1
ATOM 2037 C CA . PHE A 1 279 ? -15.917 -12.063 15.649 1.00 97.38 279 PHE A CA 1
ATOM 2038 C C . PHE A 1 279 ? -16.214 -13.561 15.516 1.00 97.38 279 PHE A C 1
ATOM 2040 O O . PHE A 1 279 ? -15.990 -14.124 14.441 1.00 97.38 279 PHE A O 1
ATOM 2047 N N . SER A 1 280 ? -16.745 -14.193 16.562 1.00 95.56 280 SER A N 1
ATOM 2048 C CA . SER A 1 280 ? -17.124 -15.609 16.554 1.00 95.56 280 SER A CA 1
ATOM 2049 C C . SER A 1 280 ? -18.560 -15.854 16.085 1.00 95.56 280 SER A C 1
ATOM 2051 O O . SER A 1 280 ? -18.876 -16.962 15.652 1.00 95.56 280 SER A O 1
ATOM 2053 N N . MET A 1 281 ? -19.442 -14.851 16.152 1.00 96.00 281 MET A N 1
ATOM 2054 C CA . MET A 1 281 ? -20.840 -15.011 15.746 1.00 96.00 281 MET A CA 1
ATOM 2055 C C . MET A 1 281 ? -21.032 -14.794 14.235 1.00 96.00 281 MET A C 1
ATOM 2057 O O . MET A 1 281 ? -20.342 -13.951 13.645 1.00 96.00 281 MET A O 1
ATOM 2061 N N . PRO A 1 282 ? -21.979 -15.506 13.594 1.00 97.25 282 PRO A N 1
ATOM 2062 C CA . PRO A 1 282 ? -22.335 -15.257 12.199 1.00 97.25 282 PRO A CA 1
ATOM 2063 C C . PRO A 1 282 ? -22.792 -13.803 11.972 1.00 97.25 282 PRO A C 1
ATOM 2065 O O . PRO A 1 282 ? -23.527 -13.280 12.815 1.00 97.25 282 PRO A O 1
ATOM 2068 N N . PRO A 1 283 ? -22.394 -13.149 10.862 1.00 96.56 283 PRO A N 1
ATOM 2069 C CA . PRO A 1 283 ? -22.788 -11.773 10.536 1.00 96.56 283 PRO A CA 1
ATOM 2070 C C . PRO A 1 283 ? -24.297 -11.512 10.627 1.00 96.56 283 PRO A C 1
ATOM 2072 O O . PRO A 1 283 ? -24.726 -10.509 11.187 1.00 96.56 283 PRO A O 1
ATOM 2075 N N . GLU A 1 284 ? -25.118 -12.457 10.171 1.00 96.69 284 GLU A N 1
ATOM 2076 C CA . GLU A 1 284 ? -26.581 -12.333 10.133 1.00 96.69 284 GLU A CA 1
ATOM 2077 C C . GLU A 1 284 ? -27.213 -12.321 11.533 1.00 96.69 284 GLU A C 1
ATOM 2079 O O . GLU A 1 284 ? -28.376 -11.961 11.697 1.00 96.69 284 GLU A O 1
ATOM 2084 N N . GLN A 1 285 ? -26.459 -12.737 12.554 1.00 97.50 285 GLN A N 1
ATOM 2085 C CA . GLN A 1 285 ? -26.892 -12.729 13.948 1.00 97.50 285 GLN A CA 1
ATOM 2086 C C . GLN A 1 285 ? -26.450 -11.465 14.691 1.00 97.50 285 GLN A C 1
ATOM 2088 O O . GLN A 1 285 ? -26.815 -11.304 15.850 1.00 97.50 285 GLN A O 1
ATOM 2093 N N . MET A 1 286 ? -25.700 -10.557 14.061 1.00 97.31 286 MET A N 1
ATOM 2094 C CA . MET A 1 286 ? -25.230 -9.304 14.672 1.00 97.31 286 MET A CA 1
ATOM 2095 C C . MET A 1 286 ? -26.318 -8.227 14.785 1.00 97.31 286 MET A C 1
ATOM 2097 O O . MET A 1 286 ? -26.012 -7.044 14.908 1.00 97.31 286 MET A O 1
ATOM 2101 N N . THR A 1 287 ? -27.592 -8.619 14.788 1.00 97.94 287 THR A N 1
ATOM 2102 C CA . THR A 1 287 ? -28.710 -7.706 15.044 1.00 97.94 287 THR A CA 1
ATOM 2103 C C . THR A 1 287 ? -28.562 -7.038 16.421 1.00 97.94 287 THR A C 1
ATOM 2105 O O . THR A 1 287 ? -27.806 -7.534 17.269 1.00 97.94 287 THR A O 1
ATOM 2108 N N . PRO A 1 288 ? -29.300 -5.953 16.711 1.00 97.56 288 PRO A N 1
ATOM 2109 C CA . PRO A 1 288 ? -29.295 -5.337 18.038 1.00 97.56 288 PRO A CA 1
ATOM 2110 C C . PRO A 1 288 ? -29.523 -6.344 19.179 1.00 97.56 288 PRO A C 1
ATOM 2112 O O . PRO A 1 288 ? -28.843 -6.291 20.204 1.00 97.56 288 PRO A O 1
ATOM 2115 N N . GLU A 1 289 ? -30.421 -7.314 18.991 1.00 97.75 289 GLU A N 1
ATOM 2116 C CA . GLU A 1 289 ? -30.709 -8.370 19.966 1.00 97.75 289 GLU A CA 1
ATOM 2117 C C . GLU A 1 289 ? -29.544 -9.351 20.122 1.00 97.75 289 GLU A C 1
ATOM 2119 O O . GLU A 1 289 ? -29.211 -9.749 21.242 1.00 97.75 289 GLU A O 1
ATOM 2124 N N . GLY A 1 290 ? -28.909 -9.743 19.015 1.00 97.94 290 GLY A N 1
ATOM 2125 C CA . GLY A 1 290 ? -27.742 -10.622 19.040 1.00 97.94 290 GLY A CA 1
ATOM 2126 C C . GLY A 1 290 ? -26.534 -9.961 19.700 1.00 97.94 290 GLY A C 1
ATOM 2127 O O . GLY A 1 290 ? -25.876 -10.573 20.543 1.00 97.94 290 GLY A O 1
ATOM 2128 N N . CYS A 1 291 ? -26.307 -8.681 19.412 1.00 98.00 291 CYS A N 1
ATOM 2129 C CA . CYS A 1 291 ? -25.283 -7.873 20.063 1.00 98.00 291 CYS A CA 1
ATOM 2130 C C . CYS A 1 291 ? -25.547 -7.706 21.568 1.00 98.00 291 CYS A C 1
ATOM 2132 O O . CYS A 1 291 ? -24.634 -7.871 22.379 1.00 98.00 291 CYS A O 1
ATOM 2134 N N . ALA A 1 292 ? -26.797 -7.446 21.967 1.00 97.75 292 ALA A N 1
ATOM 2135 C CA . ALA A 1 292 ? -27.183 -7.380 23.377 1.00 97.75 292 ALA A CA 1
ATOM 2136 C C . ALA A 1 292 ? -26.993 -8.730 24.091 1.00 97.75 292 ALA A C 1
ATOM 2138 O O . ALA A 1 292 ? -26.541 -8.775 25.237 1.00 97.75 292 ALA A O 1
ATOM 2139 N N . LYS A 1 293 ? -27.278 -9.847 23.409 1.00 97.69 293 LYS A N 1
ATOM 2140 C CA . LYS A 1 293 ? -26.988 -11.192 23.919 1.00 97.69 293 LYS A CA 1
ATOM 2141 C C . LYS A 1 293 ? -25.486 -11.400 24.138 1.00 97.69 293 LYS A C 1
ATOM 2143 O O . LYS A 1 293 ? -25.113 -11.845 25.220 1.00 97.69 293 LYS A O 1
ATOM 2148 N N . ALA A 1 294 ? -24.644 -11.041 23.168 1.00 97.44 294 ALA A N 1
ATOM 2149 C CA . ALA A 1 294 ? -23.188 -11.145 23.293 1.00 97.44 294 ALA A CA 1
ATOM 2150 C C . ALA A 1 294 ? -22.646 -10.292 24.457 1.00 97.44 294 ALA A C 1
ATOM 2152 O O . ALA A 1 294 ? -21.814 -10.753 25.238 1.00 97.44 294 ALA A O 1
ATOM 2153 N N . ALA A 1 295 ? -23.164 -9.070 24.624 1.00 97.44 295 ALA A N 1
ATOM 2154 C CA . ALA A 1 295 ? -22.845 -8.202 25.756 1.00 97.44 295 ALA A CA 1
ATOM 2155 C C . ALA A 1 295 ? -23.218 -8.844 27.106 1.00 97.44 295 ALA A C 1
ATOM 2157 O O . ALA A 1 295 ? -22.392 -8.913 28.019 1.00 97.44 295 ALA A O 1
ATOM 2158 N N . ARG A 1 296 ? -24.434 -9.380 27.232 1.00 97.19 296 ARG A N 1
ATOM 2159 C CA . ARG A 1 296 ? -24.877 -10.066 28.454 1.00 97.19 296 ARG A CA 1
ATOM 2160 C C . ARG A 1 296 ? -24.012 -11.286 28.775 1.00 97.19 296 ARG A C 1
ATOM 2162 O O . ARG A 1 296 ? -23.611 -11.467 29.920 1.00 97.19 296 ARG A O 1
ATOM 2169 N N . GLU A 1 297 ? -23.687 -12.107 27.778 1.00 96.44 297 GLU A N 1
ATOM 2170 C CA . GLU A 1 297 ? -22.839 -13.296 27.953 1.00 96.44 297 GLU A CA 1
ATOM 2171 C C . GLU A 1 297 ? -21.396 -12.936 28.353 1.00 96.44 297 GLU A C 1
ATOM 2173 O O . GLU A 1 297 ? -20.762 -13.673 29.106 1.00 96.44 297 GLU A O 1
ATOM 2178 N N . ALA A 1 298 ? -20.903 -11.760 27.950 1.00 96.44 298 ALA A N 1
ATOM 2179 C CA . ALA A 1 298 ? -19.632 -11.197 28.418 1.00 96.44 298 ALA A CA 1
ATOM 2180 C C . ALA A 1 298 ? -19.700 -10.582 29.840 1.00 96.44 298 ALA A C 1
ATOM 2182 O O . ALA A 1 298 ? -18.676 -10.144 30.394 1.00 96.44 298 ALA A O 1
ATOM 2183 N N . GLY A 1 299 ? -20.889 -10.570 30.453 1.00 95.94 299 GLY A N 1
ATOM 2184 C CA . GLY A 1 299 ? -21.145 -10.080 31.805 1.00 95.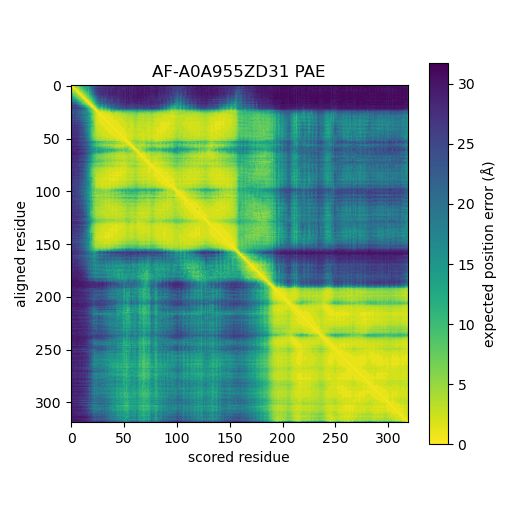94 299 GLY A CA 1
ATOM 2185 C C . GLY A 1 299 ? -21.277 -8.561 31.904 1.00 95.94 299 GLY A C 1
ATOM 2186 O O . GLY A 1 299 ? -20.863 -7.995 32.916 1.00 95.94 299 GLY A O 1
ATOM 2187 N N . LEU A 1 300 ? -21.772 -7.893 30.857 1.00 97.12 300 LEU A N 1
ATOM 2188 C CA . LEU A 1 300 ? -22.158 -6.481 30.932 1.00 97.12 300 LEU A CA 1
ATOM 2189 C C . LEU A 1 300 ? -23.536 -6.341 31.588 1.00 97.12 300 LEU A C 1
ATOM 2191 O O . LEU A 1 300 ? -24.400 -7.201 31.426 1.00 97.12 300 LEU A O 1
ATOM 2195 N N . ASP A 1 301 ? -23.744 -5.223 32.284 1.00 96.81 301 ASP A N 1
ATOM 2196 C CA . ASP A 1 301 ? -25.061 -4.840 32.787 1.00 96.81 301 ASP A CA 1
ATOM 2197 C C . ASP A 1 301 ? -25.989 -4.464 31.623 1.00 96.81 301 ASP A C 1
ATOM 2199 O O . ASP A 1 301 ? -25.663 -3.604 30.800 1.00 96.81 301 ASP A O 1
ATOM 2203 N N . GLU A 1 302 ? -27.143 -5.125 31.542 1.00 94.50 302 GLU A N 1
ATOM 2204 C CA . GLU A 1 302 ? -28.067 -4.974 30.415 1.00 94.50 302 GLU A CA 1
ATOM 2205 C C . GLU A 1 302 ? -28.679 -3.572 30.344 1.00 94.50 302 GLU A C 1
ATOM 2207 O O . GLU A 1 302 ? -28.845 -3.031 29.248 1.00 94.50 302 GLU A O 1
ATOM 2212 N N . ALA A 1 303 ? -28.993 -2.968 31.495 1.00 96.56 303 ALA A N 1
ATOM 2213 C CA . ALA A 1 303 ? -29.610 -1.648 31.547 1.00 96.56 303 ALA A CA 1
ATOM 2214 C C . ALA A 1 303 ? -28.617 -0.569 31.099 1.00 96.56 303 ALA A C 1
ATOM 2216 O O . ALA A 1 303 ? -28.928 0.222 30.205 1.00 96.56 303 ALA A O 1
ATOM 2217 N N . ALA A 1 304 ? -27.399 -0.598 31.641 1.00 96.56 304 ALA A N 1
ATOM 2218 C CA . ALA A 1 304 ? -26.331 0.314 31.257 1.00 96.56 304 ALA A CA 1
ATOM 2219 C C . ALA A 1 304 ? -25.956 0.148 29.777 1.00 96.56 304 ALA A C 1
ATOM 2221 O O . ALA A 1 304 ? -25.733 1.138 29.076 1.00 96.56 304 ALA A O 1
ATOM 2222 N N . PHE A 1 305 ? -25.901 -1.090 29.271 1.00 97.75 305 PHE A N 1
ATOM 2223 C CA . PHE A 1 305 ? -25.628 -1.356 27.857 1.00 97.75 305 PHE A CA 1
ATOM 2224 C C . PHE A 1 305 ? -26.719 -0.777 26.949 1.00 97.75 305 PHE A C 1
ATOM 2226 O O . PHE A 1 305 ? -26.408 -0.068 25.992 1.00 97.75 305 PHE A O 1
ATOM 2233 N N . ALA A 1 306 ? -27.992 -1.025 27.269 1.00 96.62 306 ALA A N 1
ATOM 2234 C CA . ALA A 1 306 ? -29.121 -0.520 26.495 1.00 96.62 30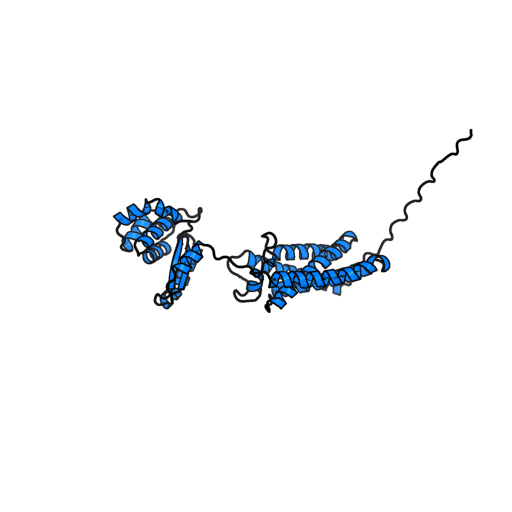6 ALA A CA 1
ATOM 2235 C C . ALA A 1 306 ? -29.200 1.016 26.487 1.00 96.62 306 ALA A C 1
ATOM 2237 O O . ALA A 1 306 ? -29.615 1.601 25.485 1.00 96.62 306 ALA A O 1
ATOM 2238 N N . GLU A 1 307 ? -28.807 1.669 27.582 1.00 97.50 307 GLU A N 1
ATOM 2239 C CA . GLU A 1 307 ? -28.672 3.126 27.646 1.00 97.50 307 GLU A CA 1
ATOM 2240 C C . GLU A 1 307 ? -27.514 3.613 26.766 1.00 97.50 307 GLU A C 1
ATOM 2242 O O . GLU A 1 307 ? -27.698 4.492 25.926 1.00 97.50 307 GLU A O 1
ATOM 2247 N N . CYS A 1 308 ? -26.344 2.980 26.875 1.00 97.62 308 CYS A N 1
ATOM 2248 C CA . CYS A 1 308 ? -25.156 3.355 26.113 1.00 97.62 308 CYS A CA 1
ATOM 2249 C C . CYS A 1 308 ? -25.340 3.242 24.590 1.00 97.62 308 CYS A C 1
ATOM 2251 O O . CYS A 1 308 ? -24.845 4.094 23.851 1.00 97.62 308 CYS A O 1
ATOM 2253 N N . VAL A 1 309 ? -26.040 2.214 24.102 1.00 96.56 309 VAL A N 1
ATOM 2254 C CA . VAL A 1 309 ? -26.279 2.029 22.658 1.00 96.56 309 VAL A CA 1
ATOM 2255 C C . VAL A 1 309 ? -27.178 3.132 22.087 1.00 96.56 309 VAL A C 1
ATOM 2257 O O . VAL A 1 309 ? -27.052 3.479 20.917 1.00 96.56 309 VAL A O 1
ATOM 2260 N N . LYS A 1 310 ? -28.066 3.708 22.908 1.00 95.62 310 LYS A N 1
ATOM 2261 C CA . LYS A 1 310 ? -28.965 4.806 22.513 1.00 95.62 310 LYS A CA 1
ATOM 2262 C C . LYS A 1 310 ? -28.320 6.186 22.635 1.00 95.62 310 LYS A C 1
ATOM 2264 O O . LYS A 1 310 ? -28.872 7.151 22.112 1.00 95.62 310 LYS A O 1
ATOM 2269 N N . ASP A 1 311 ? -27.198 6.287 23.341 1.00 96.00 311 ASP A N 1
ATOM 2270 C CA . ASP A 1 311 ? -26.465 7.532 23.539 1.00 96.00 311 ASP A CA 1
ATOM 2271 C C . ASP A 1 311 ? -25.816 7.989 22.215 1.00 96.00 311 ASP A C 1
ATOM 2273 O O . ASP A 1 311 ? -24.934 7.292 21.696 1.00 96.00 311 ASP A O 1
ATOM 2277 N N . PRO A 1 312 ? -26.185 9.169 21.678 1.00 93.38 312 PRO A N 1
ATOM 2278 C CA . PRO A 1 312 ? -25.600 9.700 20.447 1.00 93.38 312 PRO A CA 1
ATOM 2279 C C . PRO A 1 312 ? -24.073 9.841 20.500 1.00 93.38 312 PRO A C 1
ATOM 2281 O O . PRO A 1 312 ? -23.404 9.682 19.481 1.00 93.38 312 PRO A O 1
ATOM 2284 N N . THR A 1 313 ? -23.487 10.060 21.684 1.00 93.56 313 THR A N 1
ATOM 2285 C CA . THR A 1 313 ? -22.025 10.167 21.840 1.00 93.56 313 THR A CA 1
ATOM 2286 C C . THR A 1 313 ? -21.309 8.838 21.589 1.00 93.56 313 THR A C 1
ATOM 2288 O O . THR A 1 313 ? -20.103 8.802 21.334 1.00 93.56 313 THR A O 1
ATOM 2291 N N . THR A 1 314 ? -22.022 7.709 21.668 1.00 93.75 314 THR A N 1
ATOM 2292 C CA . THR A 1 314 ? -21.482 6.399 21.292 1.00 93.75 314 THR A CA 1
ATOM 2293 C C . THR A 1 314 ? -21.300 6.311 19.778 1.00 93.75 314 THR A C 1
ATOM 2295 O O . THR A 1 314 ? -20.286 5.777 19.328 1.00 93.75 314 THR A O 1
ATOM 2298 N N . GLU A 1 315 ? -22.219 6.885 18.999 1.00 91.19 315 GLU A N 1
ATOM 2299 C CA . GLU A 1 315 ? -22.123 6.927 17.538 1.00 91.19 315 GLU A CA 1
ATOM 2300 C C . GLU A 1 315 ? -20.982 7.838 17.063 1.00 91.19 315 GLU A C 1
ATOM 2302 O O . GLU A 1 315 ? -20.276 7.477 16.130 1.00 91.19 315 GLU A O 1
ATOM 2307 N N . GLU A 1 316 ? -20.694 8.942 17.760 1.00 90.94 316 GLU A N 1
ATOM 2308 C CA . GLU A 1 316 ? -19.562 9.838 17.440 1.00 90.94 316 GLU A CA 1
ATOM 2309 C C . GLU A 1 316 ? -18.183 9.150 17.490 1.00 90.94 316 GLU A C 1
ATOM 2311 O O . GLU A 1 316 ? -17.198 9.643 16.934 1.00 90.94 316 GLU A O 1
ATOM 2316 N N . ARG A 1 317 ? -18.084 7.999 18.167 1.00 88.88 317 ARG A N 1
ATOM 2317 C CA . ARG A 1 317 ? -16.853 7.194 18.230 1.00 88.88 317 ARG A CA 1
ATOM 2318 C C . ARG A 1 317 ? -16.645 6.320 16.994 1.00 88.88 317 ARG A C 1
ATOM 2320 O O . ARG A 1 317 ? -15.545 5.789 16.820 1.00 88.88 317 ARG A O 1
ATOM 2327 N N . ILE A 1 318 ? -17.684 6.155 16.184 1.00 90.19 318 ILE A N 1
ATOM 2328 C CA . ILE A 1 318 ? -17.702 5.375 14.953 1.00 90.19 318 ILE A CA 1
ATOM 2329 C C . ILE A 1 318 ? -17.364 6.329 13.802 1.00 90.19 318 ILE A C 1
ATOM 2331 O O . ILE A 1 318 ? -17.947 7.407 13.702 1.00 90.19 318 ILE A O 1
ATOM 2335 N N . LYS A 1 319 ? -16.387 5.966 12.966 1.00 67.94 319 LYS A N 1
ATOM 2336 C CA . LYS A 1 319 ? -15.906 6.809 11.860 1.00 67.94 319 LYS A CA 1
ATOM 2337 C C . LYS A 1 319 ? -16.229 6.217 10.499 1.00 67.94 319 LYS A C 1
ATOM 2339 O O . LYS A 1 319 ? -16.136 4.979 10.367 1.00 67.94 319 LYS A O 1
#

Sequence (319 aa):
MTVPDDTPAPAEPEAPLPTIPAATWSVPVFLLGLALVLAGLVAGSMLLIDYIRPAPVFCDPHGGCAALKRTIFAYPFGIPMPVFGISGFVAMGLAWVTPGRRMQLTQGVVGISAGLMGLGLIGVQLSMKTVCPFCFVTDTSAIVLAALGYVRLSRAIDPPAIAPLRGLGIVAITGAAIVPAAVGASRAPNYEVPDVIRAEMEKTPMGKTTVVDFVDFECPFCRATHEQLKPVLAQTQGRVRVARKHVPLRMHLHAKDAALAACCAEKMGKGDAVAEALFSMPPEQMTPEGCAKAAREAGLDEAAFAECVKDPTTEERIK